Protein AF-A0A6A6NCD6-F1 (afdb_monomer_lite)

Sequence (287 aa):
MPLPMTHSANTRLVFLELVGYADPEYGNIQKVSEKSDVYSFSVVLLQLISGRKPLDDKDLDIVTWARTQIEEALDNGEYTALIDSIRQSYDEQKIKQIIVALIDFKLEKSYDEEQIKRMIFCAIACTNRHSKYRPQMRKDDAAAVAQKLQLSGWIPQLILSSDATRSRETLKIIQEQVPDLLDADVHFISSFYSIASMDGQTAEHLQQAIQQAVCRYSCDEIHTVMCVGHNRAWEEAASMFTGASVELQTCNAALLEATGKSWEQAFLLAGLGRWKLQGVVKLDNKL

Foldseek 3Di:
DDDPPLPWAKFKEKFFAADDDADPVCVVPVDDDLLGVLLRVLLVLLCQFAVDHQADPVRDGSLNVLLVLLCVLVVNDDLVVVLVCVVPDDDPSSLVSSSVSRGHVVCVPVDDSVVNSVSSNSSSLSNDPDSVRRDGDDLVLLLVLLVVCVVVVQAFQEEEEAPDPVQVVSLVSSCVNDVSNVNHHYDHDNCCAVLQPDDDVRLVVNLVVVLVVCVVPDDLVGRHYYYTYHHCSRQVNLCFLQVHRGDDDHSKIWIWIFIGSTSVRRCVVSPTNRTDGPDIDGDDDPD

Radius of gyration: 23.31 Å; chains: 1; bounding box: 57×38×83 Å

Structure (mmCIF, N/CA/C/O backbone):
data_AF-A0A6A6NCD6-F1
#
_entry.id   AF-A0A6A6NCD6-F1
#
loop_
_atom_site.group_PDB
_atom_site.id
_atom_site.type_symbol
_atom_site.label_atom_id
_atom_site.label_alt_id
_atom_site.label_comp_id
_atom_site.label_asym_id
_atom_site.label_entity_id
_atom_site.label_seq_id
_atom_site.pdbx_PDB_ins_code
_atom_site.Cartn_x
_atom_site.Cartn_y
_atom_site.Cartn_z
_atom_site.occupancy
_atom_site.B_iso_or_equiv
_atom_site.auth_seq_id
_atom_site.auth_comp_id
_atom_site.auth_asym_id
_atom_site.auth_atom_id
_atom_site.pdbx_PDB_model_num
ATOM 1 N N . MET A 1 1 ? -28.426 -6.792 49.537 1.00 39.22 1 MET A N 1
ATOM 2 C CA . MET A 1 1 ? -27.787 -5.905 48.542 1.00 39.22 1 MET A CA 1
ATOM 3 C C . MET A 1 1 ? -27.146 -6.789 47.489 1.00 39.22 1 MET A C 1
ATOM 5 O O . MET A 1 1 ? -26.281 -7.567 47.874 1.00 39.22 1 MET A O 1
ATOM 9 N N . PRO A 1 2 ? -27.564 -6.752 46.217 1.00 35.19 2 PRO A N 1
ATOM 10 C CA . PRO A 1 2 ? -26.771 -7.361 45.159 1.00 35.19 2 PRO A CA 1
ATOM 11 C C . PRO A 1 2 ? -25.515 -6.504 44.945 1.00 35.19 2 PRO A C 1
ATOM 13 O O . PRO A 1 2 ? -25.602 -5.276 44.926 1.00 35.19 2 PRO A O 1
ATOM 16 N N . LEU A 1 3 ? -24.354 -7.148 44.828 1.00 34.69 3 LEU A N 1
ATOM 17 C CA . LEU A 1 3 ? -23.105 -6.509 44.406 1.00 34.69 3 LEU A CA 1
ATOM 18 C C . LEU A 1 3 ? -23.301 -5.876 43.015 1.00 34.69 3 LEU A C 1
ATOM 20 O O . LEU A 1 3 ? -23.922 -6.515 42.161 1.00 34.69 3 LEU A O 1
ATOM 24 N N . PRO A 1 4 ? -22.771 -4.671 42.739 1.00 36.31 4 PRO A N 1
ATOM 25 C CA . PRO A 1 4 ? -22.747 -4.161 41.378 1.00 36.31 4 PRO A CA 1
ATOM 26 C C . PRO A 1 4 ? -21.804 -5.049 40.562 1.00 36.31 4 PRO A C 1
ATOM 28 O O . PRO A 1 4 ? -20.590 -5.036 40.767 1.00 36.31 4 PRO A O 1
ATOM 31 N N . MET A 1 5 ? -22.359 -5.842 39.644 1.00 36.25 5 MET A N 1
ATOM 32 C CA . MET A 1 5 ? -21.567 -6.482 38.601 1.00 36.25 5 MET A CA 1
ATOM 33 C C . MET A 1 5 ? -21.019 -5.382 37.698 1.00 36.25 5 MET A C 1
ATOM 35 O O . MET A 1 5 ? -21.688 -4.921 36.779 1.00 36.25 5 MET A O 1
ATOM 39 N N . THR A 1 6 ? -19.797 -4.936 37.968 1.00 42.47 6 THR A N 1
ATOM 40 C CA . THR A 1 6 ? -19.031 -4.154 37.007 1.00 42.47 6 THR A CA 1
ATOM 41 C C . THR A 1 6 ? -18.600 -5.106 35.901 1.00 42.47 6 THR A C 1
ATOM 43 O O . THR A 1 6 ? -17.556 -5.745 36.014 1.00 42.47 6 THR A O 1
ATOM 46 N N . HIS A 1 7 ? -19.423 -5.260 34.864 1.00 42.53 7 HIS A N 1
ATOM 47 C CA . HIS A 1 7 ? -18.948 -5.869 33.628 1.00 42.53 7 HIS A CA 1
ATOM 48 C C . HIS A 1 7 ? -17.893 -4.928 33.052 1.00 42.53 7 HIS A C 1
ATOM 50 O O . HIS A 1 7 ? -18.193 -3.806 32.656 1.00 42.53 7 HIS A O 1
ATOM 56 N N . SER A 1 8 ? -16.636 -5.355 33.113 1.00 44.44 8 SER A N 1
ATOM 57 C CA . SER A 1 8 ? -15.592 -4.743 32.310 1.00 44.44 8 SER A CA 1
ATOM 58 C C . SER A 1 8 ? -15.703 -5.331 30.913 1.00 44.44 8 SER A C 1
ATOM 60 O O . SER A 1 8 ? -15.788 -6.552 30.783 1.00 44.44 8 SER A O 1
ATOM 62 N N . ALA A 1 9 ? -15.723 -4.483 29.892 1.00 51.91 9 ALA A N 1
ATOM 63 C CA . ALA A 1 9 ? -15.813 -4.922 28.512 1.00 51.91 9 ALA A CA 1
ATOM 64 C C . ALA A 1 9 ? -14.419 -4.911 27.863 1.00 51.91 9 ALA A C 1
ATOM 66 O O . ALA A 1 9 ? -13.543 -4.135 28.258 1.00 51.91 9 ALA A O 1
ATOM 67 N N . ASN A 1 10 ? -14.198 -5.804 26.898 1.00 57.69 10 ASN A N 1
ATOM 68 C CA . ASN A 1 10 ? -12.960 -5.847 26.120 1.00 57.69 10 ASN A CA 1
ATOM 69 C C . ASN A 1 10 ? -13.136 -5.014 24.845 1.00 57.69 10 ASN A C 1
ATOM 71 O O . ASN A 1 10 ? -14.068 -5.261 24.082 1.00 57.69 10 ASN A O 1
ATOM 75 N N . THR A 1 11 ? -12.237 -4.055 24.618 1.00 54.88 11 THR A N 1
ATOM 76 C CA . THR A 1 11 ? -12.257 -3.118 23.482 1.00 54.88 11 THR A CA 1
ATOM 77 C C . THR A 1 11 ? -11.096 -3.363 22.516 1.00 54.88 11 THR A C 1
ATOM 79 O O . THR A 1 11 ? -9.994 -3.672 22.975 1.00 54.88 11 THR A O 1
ATOM 82 N N . ARG A 1 12 ? -11.316 -3.220 21.197 1.00 65.94 12 ARG A N 1
ATOM 83 C CA . ARG A 1 12 ? -10.425 -3.740 20.130 1.00 65.94 12 ARG A CA 1
ATOM 84 C C . ARG A 1 12 ? -10.020 -2.706 19.043 1.00 65.94 12 ARG A C 1
ATOM 86 O O . ARG A 1 12 ? -10.909 -1.989 18.602 1.00 65.94 12 ARG A O 1
ATOM 93 N N . LEU A 1 13 ? -8.744 -2.652 18.590 1.00 46.78 13 LEU A N 1
ATOM 94 C CA . LEU A 1 13 ? -8.153 -1.659 17.626 1.00 46.78 13 LEU A CA 1
ATOM 95 C C . LEU A 1 13 ? -7.332 -2.295 16.459 1.00 46.78 13 LEU A C 1
ATOM 97 O O . LEU A 1 13 ? -6.684 -3.314 16.697 1.00 46.78 13 LEU A O 1
ATOM 101 N N . VAL A 1 14 ? -7.308 -1.677 15.248 1.00 50.53 14 VAL A N 1
ATOM 102 C CA . VAL A 1 14 ? -6.655 -2.144 13.971 1.00 50.53 14 VAL A CA 1
ATOM 103 C C . VAL A 1 14 ? -5.982 -0.989 13.160 1.00 50.53 14 VAL A C 1
ATOM 105 O O . VAL A 1 14 ? -6.461 0.128 13.291 1.00 50.53 14 VAL A O 1
ATOM 108 N N . PHE A 1 15 ? -4.914 -1.225 12.349 1.00 38.94 15 PHE A N 1
ATOM 109 C CA . PHE A 1 15 ? -4.014 -0.217 11.691 1.00 38.94 15 PHE A CA 1
ATOM 110 C C . PHE A 1 15 ? -3.509 -0.607 10.242 1.00 38.94 15 PHE A C 1
ATOM 112 O O . PHE A 1 15 ? -3.235 -1.789 10.061 1.00 38.94 15 PHE A O 1
ATOM 119 N N . LEU A 1 16 ? -3.338 0.311 9.233 1.00 38.00 16 LEU A N 1
ATOM 120 C CA . LEU A 1 16 ? -2.922 0.034 7.795 1.00 38.00 16 LEU A CA 1
ATOM 121 C C . LEU A 1 16 ? -2.066 1.149 7.057 1.00 38.00 16 LEU A C 1
ATOM 123 O O . LEU A 1 16 ? -2.206 2.311 7.422 1.00 38.00 16 LEU A O 1
ATOM 127 N N . GLU A 1 17 ? -1.231 0.846 6.009 1.00 34.62 17 GLU A N 1
ATOM 128 C CA . GLU A 1 17 ? -0.257 1.780 5.308 1.00 34.62 17 GLU A CA 1
ATOM 129 C C . GLU A 1 17 ? -0.100 1.777 3.721 1.00 34.62 17 GLU A C 1
ATOM 131 O O . GLU A 1 17 ? -0.016 0.673 3.198 1.00 34.62 17 GLU A O 1
ATOM 136 N N . LEU A 1 18 ? 0.042 2.937 2.964 1.00 40.12 18 LEU A N 1
ATOM 137 C CA . LEU A 1 18 ? 0.188 3.206 1.475 1.00 40.12 18 LEU A CA 1
ATOM 138 C C . LEU A 1 18 ? 0.631 4.674 0.957 1.00 40.12 18 LEU A C 1
ATOM 140 O O . LEU A 1 18 ? -0.061 5.654 1.221 1.00 40.12 18 LEU A O 1
ATOM 144 N N . VAL A 1 19 ? 1.649 4.881 0.068 1.00 38.66 19 VAL A N 1
ATOM 145 C CA . VAL A 1 19 ? 2.148 6.233 -0.438 1.00 38.66 19 VAL A CA 1
ATOM 146 C C . VAL A 1 19 ? 2.386 6.385 -1.986 1.00 38.66 19 VAL A C 1
ATOM 148 O O . VAL A 1 19 ? 3.008 5.504 -2.571 1.00 38.66 19 VAL A O 1
ATOM 151 N N . GLY A 1 20 ? 2.050 7.556 -2.600 1.00 46.19 20 GLY A N 1
ATOM 152 C CA . GLY A 1 20 ? 2.823 8.303 -3.656 1.00 46.19 20 GLY A CA 1
ATOM 153 C C . GLY A 1 20 ? 2.552 8.164 -5.192 1.00 46.19 20 GLY A C 1
ATOM 154 O O . GLY A 1 20 ? 2.028 7.162 -5.645 1.00 46.19 20 GLY A O 1
ATOM 155 N N . TYR A 1 21 ? 3.036 9.147 -5.989 1.00 50.72 21 TYR A N 1
ATOM 156 C CA . TYR A 1 21 ? 3.172 9.300 -7.475 1.00 50.72 21 TYR A CA 1
ATOM 157 C C . TYR A 1 21 ? 1.900 9.462 -8.358 1.00 50.72 21 TYR A C 1
ATOM 159 O O . TYR A 1 21 ? 0.851 8.901 -8.056 1.00 50.72 21 TYR A O 1
ATOM 167 N N . ALA A 1 22 ? 1.961 10.250 -9.447 1.00 52.66 22 ALA A N 1
ATOM 168 C CA . ALA A 1 22 ? 0.790 10.647 -10.254 1.00 52.66 22 ALA A CA 1
ATOM 169 C C . ALA A 1 22 ? 0.814 10.124 -11.710 1.00 52.66 22 ALA A C 1
ATOM 171 O O . ALA A 1 22 ? 1.846 10.121 -12.375 1.00 52.66 22 ALA A O 1
ATOM 172 N N . ASP A 1 23 ? -0.363 9.721 -12.191 1.00 60.69 23 ASP A N 1
ATOM 173 C CA . ASP A 1 23 ? -0.667 9.041 -13.463 1.00 60.69 23 ASP A CA 1
ATOM 174 C C . ASP A 1 23 ? -1.092 10.018 -14.574 1.00 60.69 23 ASP A C 1
ATOM 176 O O . ASP A 1 23 ? -1.811 10.965 -14.288 1.00 60.69 23 ASP A O 1
ATOM 180 N N . PRO A 1 24 ? -0.749 9.819 -15.854 1.00 59.28 24 PRO A N 1
ATOM 181 C CA . PRO A 1 24 ? -1.232 10.651 -16.960 1.00 59.28 24 PRO A CA 1
ATOM 182 C C . PRO A 1 24 ? -2.765 10.661 -17.146 1.00 59.28 24 PRO A C 1
ATOM 184 O O . PRO A 1 24 ? -3.299 11.666 -17.614 1.00 59.28 24 PRO A O 1
ATOM 187 N N . GLU A 1 25 ? -3.511 9.620 -16.743 1.00 57.12 25 GLU A N 1
ATOM 188 C CA . GLU A 1 25 ? -4.992 9.676 -16.713 1.00 57.12 25 GLU A CA 1
ATOM 189 C C . GLU A 1 25 ? -5.538 10.576 -15.576 1.00 57.12 25 GLU A C 1
ATOM 191 O O . GLU A 1 25 ? -6.704 10.983 -15.615 1.00 57.12 25 GLU A O 1
ATOM 196 N N . TYR A 1 26 ? -4.696 10.982 -14.612 1.00 51.44 26 TYR A N 1
ATOM 197 C CA . TYR A 1 26 ? -5.035 11.944 -13.552 1.00 51.44 26 TYR A CA 1
ATOM 198 C C . TYR A 1 26 ? -5.488 13.296 -14.124 1.00 51.44 26 TYR A C 1
ATOM 200 O O . TYR A 1 26 ? -6.409 13.916 -13.588 1.00 51.44 26 TYR A O 1
ATOM 208 N N . GLY A 1 27 ? -4.896 13.726 -15.247 1.00 43.50 27 GLY A N 1
ATOM 209 C CA . GLY A 1 27 ? -5.176 15.019 -15.878 1.00 43.50 27 GLY A CA 1
ATOM 210 C C . GLY A 1 27 ? -6.581 15.155 -16.477 1.00 43.50 27 GLY A C 1
ATOM 211 O O . GLY A 1 27 ? -7.093 16.267 -16.552 1.00 43.50 27 GLY A O 1
ATOM 212 N N . ASN A 1 28 ? -7.231 14.045 -16.854 1.00 43.25 28 ASN A N 1
ATOM 213 C CA . ASN A 1 28 ? -8.535 14.078 -17.534 1.00 43.25 28 ASN A CA 1
ATOM 214 C C . ASN A 1 28 ? -9.738 13.835 -16.609 1.00 43.25 28 ASN A C 1
ATOM 216 O O . ASN A 1 28 ? -10.854 14.198 -16.970 1.00 43.25 28 ASN A O 1
ATOM 220 N N . ILE A 1 29 ? -9.542 13.207 -15.442 1.00 48.62 29 ILE A N 1
ATOM 221 C CA . ILE A 1 29 ? -10.652 12.741 -14.584 1.00 48.62 29 ILE A CA 1
ATOM 222 C C . ILE A 1 29 ? -10.553 13.305 -13.151 1.00 48.62 29 ILE A C 1
ATOM 224 O O . ILE A 1 29 ? -11.530 13.243 -12.410 1.00 48.62 29 ILE A O 1
ATOM 228 N N . GLN A 1 30 ? -9.399 13.867 -12.746 1.00 45.56 30 GLN A N 1
ATOM 229 C CA . GLN A 1 30 ? -9.121 14.319 -11.366 1.00 45.56 30 GLN A CA 1
ATOM 230 C C . GLN A 1 30 ? -9.451 13.263 -10.292 1.00 45.56 30 GLN A C 1
ATOM 232 O O . GLN A 1 30 ? -9.846 13.587 -9.172 1.00 45.56 30 GLN A O 1
ATOM 237 N N . LYS A 1 31 ? -9.309 11.974 -10.619 1.00 44.81 31 LYS A N 1
ATOM 238 C CA . LYS A 1 31 ? -9.646 10.872 -9.715 1.00 44.81 31 LYS A CA 1
ATOM 239 C C . LYS A 1 31 ? -8.435 9.960 -9.553 1.00 44.81 31 LYS A C 1
ATOM 241 O O . LYS A 1 31 ? -8.084 9.223 -10.469 1.00 44.81 31 LYS A O 1
ATOM 246 N N . VAL A 1 32 ? -7.789 10.045 -8.388 1.00 51.53 32 VAL A N 1
ATOM 247 C CA . VAL A 1 32 ? -6.786 9.066 -7.932 1.00 51.53 32 VAL A CA 1
ATOM 248 C C . VAL A 1 32 ? -7.430 7.677 -7.962 1.00 51.53 32 VAL A C 1
ATOM 250 O O . VAL A 1 32 ? -8.594 7.547 -7.587 1.00 51.53 32 VAL A O 1
ATOM 253 N N . SER A 1 33 ? -6.715 6.654 -8.422 1.00 59.59 33 SER A N 1
ATOM 254 C CA . SER A 1 33 ? -7.196 5.269 -8.435 1.00 59.59 33 SER A CA 1
ATOM 255 C C . SER A 1 33 ? -6.056 4.299 -8.143 1.00 59.59 33 SER A C 1
ATOM 257 O O . SER A 1 33 ? -4.890 4.605 -8.357 1.00 59.59 33 SER A O 1
ATOM 259 N N . GLU A 1 34 ? -6.362 3.071 -7.745 1.00 63.78 34 GLU A N 1
ATOM 260 C CA . GLU A 1 34 ? -5.350 2.008 -7.670 1.00 63.78 34 GLU A CA 1
ATOM 261 C C . GLU A 1 34 ? -4.506 1.890 -8.961 1.00 63.78 34 GLU A C 1
ATOM 263 O O . GLU A 1 34 ? -3.308 1.616 -8.921 1.00 63.78 34 GLU A O 1
ATOM 268 N N . LYS A 1 35 ? -5.102 2.156 -10.129 1.00 74.12 35 LYS A N 1
ATOM 269 C CA . LYS A 1 35 ? -4.382 2.139 -11.406 1.00 74.12 35 LYS A CA 1
ATOM 270 C C . LYS A 1 35 ? -3.416 3.306 -11.560 1.00 74.12 35 LYS A C 1
ATOM 272 O O . LYS A 1 35 ? -2.416 3.133 -12.264 1.00 74.12 35 LYS A O 1
ATOM 277 N N . SER A 1 36 ? -3.677 4.441 -10.907 1.00 67.00 36 SER A N 1
ATOM 278 C CA . SER A 1 36 ? -2.696 5.518 -10.830 1.00 67.00 36 SER A CA 1
ATOM 279 C C . SER A 1 36 ? -1.518 5.123 -9.959 1.00 67.00 36 SER A C 1
ATOM 281 O O . SER A 1 36 ? -0.390 5.288 -10.394 1.00 67.00 36 SER A O 1
ATOM 283 N N . ASP A 1 37 ? -1.752 4.479 -8.816 1.00 67.81 37 ASP A N 1
ATOM 284 C CA . ASP A 1 37 ? -0.668 3.985 -7.958 1.00 67.81 37 ASP A CA 1
ATOM 285 C C . ASP A 1 37 ? 0.189 2.909 -8.661 1.00 67.81 37 ASP A C 1
ATOM 287 O O . ASP A 1 37 ? 1.406 2.846 -8.487 1.00 67.81 37 ASP A O 1
ATOM 291 N N . VAL A 1 38 ? -0.425 2.060 -9.495 1.00 77.62 38 VAL A N 1
ATOM 292 C CA . VAL A 1 38 ? 0.301 1.071 -10.314 1.00 77.62 38 VAL A CA 1
ATOM 293 C C . VAL A 1 38 ? 1.212 1.770 -11.326 1.00 77.62 38 VAL A C 1
ATOM 295 O O . VAL A 1 38 ? 2.378 1.402 -11.469 1.00 77.62 38 VAL A O 1
ATOM 298 N N . TYR A 1 39 ? 0.715 2.813 -11.996 1.00 80.06 39 TYR A N 1
ATOM 299 C CA . TYR A 1 39 ? 1.533 3.634 -12.893 1.00 80.06 39 TYR A CA 1
ATOM 300 C C . TYR A 1 39 ? 2.701 4.273 -12.141 1.00 80.06 39 TYR A C 1
ATOM 302 O O . TYR A 1 39 ? 3.852 4.223 -12.559 1.00 80.06 39 TYR A O 1
ATOM 310 N N . SER A 1 40 ? 2.414 4.810 -10.976 1.00 72.75 40 SER A N 1
ATOM 311 C CA . SER A 1 40 ? 3.355 5.461 -10.082 1.00 72.75 40 SER A CA 1
ATOM 312 C C . SER A 1 40 ? 4.489 4.556 -9.612 1.00 72.75 40 SER A C 1
ATOM 314 O O . SER A 1 40 ? 5.659 4.939 -9.649 1.00 72.75 40 SER A O 1
ATOM 316 N N . PHE A 1 41 ? 4.170 3.307 -9.283 1.00 81.50 41 PHE A N 1
ATOM 317 C CA . PHE A 1 41 ? 5.161 2.282 -8.984 1.00 81.50 41 PHE A CA 1
ATOM 318 C C . PHE A 1 41 ? 6.102 2.012 -10.166 1.00 81.50 41 PHE A C 1
ATOM 320 O O . PHE A 1 41 ? 7.305 1.833 -9.976 1.00 81.50 41 PHE A O 1
ATOM 327 N N . SER A 1 42 ? 5.594 2.058 -11.401 1.00 86.38 42 SER A N 1
ATOM 328 C CA . SER A 1 42 ? 6.443 1.886 -12.585 1.00 86.38 42 SER A CA 1
ATOM 329 C C . SER A 1 42 ? 7.487 2.992 -12.738 1.00 86.38 42 SER A C 1
ATOM 331 O O . SER A 1 42 ? 8.623 2.712 -13.110 1.00 86.38 42 SER A O 1
ATOM 333 N N . VAL A 1 43 ? 7.137 4.232 -12.381 1.00 82.75 43 VAL A N 1
ATOM 334 C CA . VAL A 1 43 ? 8.054 5.378 -12.412 1.00 82.75 43 VAL A CA 1
ATOM 335 C C . VAL A 1 43 ? 9.203 5.157 -11.428 1.00 82.75 43 VAL A C 1
ATOM 337 O O . VAL A 1 43 ? 10.345 5.492 -11.731 1.00 82.75 43 VAL A O 1
ATOM 340 N N . VAL A 1 44 ? 8.940 4.550 -10.268 1.00 81.88 44 VAL A N 1
ATOM 341 C CA . VAL A 1 44 ? 9.984 4.168 -9.300 1.00 81.88 44 VAL A CA 1
ATOM 342 C C . VAL A 1 44 ? 10.867 3.056 -9.846 1.00 81.88 44 VAL A C 1
ATOM 344 O O . VAL A 1 44 ? 12.089 3.175 -9.797 1.00 81.88 44 VAL A O 1
ATOM 347 N N . LEU A 1 45 ? 10.272 1.995 -10.399 1.00 86.38 45 LEU A N 1
ATOM 348 C CA . LEU A 1 45 ? 11.039 0.899 -10.992 1.00 86.38 45 LEU A CA 1
ATOM 349 C C . LEU A 1 45 ? 11.973 1.403 -12.094 1.00 86.38 45 LEU A C 1
ATOM 351 O O . LEU A 1 45 ? 13.141 1.027 -12.113 1.00 86.38 45 LEU A O 1
ATOM 355 N N . LEU A 1 46 ? 11.491 2.290 -12.968 1.00 88.94 46 LEU A N 1
ATOM 356 C CA . LEU A 1 46 ? 12.309 2.876 -14.027 1.00 88.94 46 LEU A CA 1
ATOM 357 C C . LEU A 1 46 ? 13.453 3.727 -13.467 1.00 88.94 46 LEU A C 1
ATOM 359 O O . LEU A 1 46 ? 14.576 3.579 -13.935 1.00 88.94 46 LEU A O 1
ATOM 363 N N . GLN A 1 47 ? 13.216 4.541 -12.432 1.00 87.50 47 GLN A N 1
ATOM 364 C CA . GLN A 1 47 ? 14.292 5.293 -11.769 1.00 87.50 47 GLN A CA 1
ATOM 365 C C . GLN A 1 47 ? 15.370 4.367 -11.195 1.00 87.50 47 GLN A C 1
ATOM 367 O O . GLN A 1 47 ? 16.556 4.652 -11.337 1.00 87.50 47 GLN A O 1
ATOM 372 N N . LEU A 1 48 ? 14.966 3.258 -10.567 1.00 86.50 48 LEU A N 1
ATOM 373 C CA . LEU A 1 48 ? 15.891 2.279 -9.992 1.00 86.50 48 LEU A CA 1
ATOM 374 C C . LEU A 1 48 ? 16.700 1.545 -11.066 1.00 86.50 48 LEU A C 1
ATOM 376 O O . LEU A 1 48 ? 17.891 1.326 -10.878 1.00 86.50 48 LEU A O 1
ATOM 380 N N . ILE A 1 49 ? 16.065 1.175 -12.182 1.00 91.38 49 ILE A N 1
ATOM 381 C CA . ILE A 1 49 ? 16.737 0.488 -13.295 1.00 91.38 49 ILE A CA 1
ATOM 382 C C . ILE A 1 49 ? 17.739 1.426 -13.974 1.00 91.38 49 ILE A C 1
ATOM 384 O O . ILE A 1 49 ? 18.864 1.016 -14.255 1.00 91.38 49 ILE A O 1
ATOM 388 N N . SER A 1 50 ? 17.337 2.670 -14.248 1.00 91.00 50 SER A N 1
ATOM 389 C CA . SER A 1 50 ? 18.079 3.558 -15.147 1.00 91.00 50 SER A CA 1
ATOM 390 C C . SER A 1 50 ? 18.911 4.633 -14.451 1.00 91.00 50 SER A C 1
ATOM 392 O O . SER A 1 50 ? 19.608 5.385 -15.133 1.00 91.00 50 SER A O 1
ATOM 394 N N . GLY A 1 51 ? 18.780 4.802 -13.131 1.00 87.50 51 GLY A N 1
ATOM 395 C CA . GLY A 1 51 ? 19.435 5.879 -12.377 1.00 87.50 51 GLY A CA 1
ATOM 396 C C . GLY A 1 51 ? 18.992 7.291 -12.792 1.00 87.50 51 GLY A C 1
ATOM 397 O O . GLY A 1 51 ? 19.686 8.273 -12.519 1.00 87.50 51 GLY A O 1
ATOM 398 N N . ARG A 1 52 ? 17.855 7.411 -13.494 1.00 88.19 52 ARG A N 1
ATOM 399 C CA . ARG A 1 52 ? 17.325 8.686 -14.011 1.00 88.19 52 ARG A CA 1
ATOM 400 C C . ARG A 1 52 ? 16.306 9.281 -13.050 1.00 88.19 52 ARG A C 1
ATOM 402 O O . ARG A 1 52 ? 15.722 8.572 -12.243 1.00 88.19 52 ARG A O 1
ATOM 409 N N . LYS A 1 53 ? 16.064 10.587 -13.172 1.00 79.69 53 LYS A N 1
ATOM 410 C CA . LYS A 1 53 ? 14.946 11.271 -12.505 1.00 79.69 53 LYS A CA 1
ATOM 411 C C . LYS A 1 53 ? 13.623 10.988 -13.246 1.00 79.69 53 LYS A C 1
ATOM 413 O O . LYS A 1 53 ? 13.668 10.716 -14.445 1.00 79.69 53 LYS A O 1
ATOM 418 N N . PRO A 1 54 ? 12.455 11.094 -12.578 1.00 72.94 54 PRO A N 1
ATOM 419 C CA . PRO A 1 54 ? 11.138 10.920 -13.209 1.00 72.94 54 PRO A CA 1
ATOM 420 C C . PRO A 1 54 ? 10.865 11.858 -14.389 1.00 72.94 54 PRO A C 1
ATOM 422 O O . PRO A 1 54 ? 10.132 11.493 -15.302 1.00 72.94 54 PRO A O 1
ATOM 425 N N . LEU A 1 55 ? 11.432 13.061 -14.331 1.00 75.88 55 LEU A N 1
ATOM 426 C CA . LEU A 1 55 ? 11.409 14.091 -15.361 1.00 75.88 55 LEU A CA 1
ATOM 427 C C . LEU A 1 55 ? 12.851 14.554 -15.551 1.00 75.88 55 LEU A C 1
ATOM 429 O O . LEU A 1 55 ? 13.560 14.777 -14.561 1.00 75.88 55 LEU A O 1
ATOM 433 N N . ASP A 1 56 ? 13.295 14.643 -16.800 1.00 75.06 56 ASP A N 1
ATOM 434 C CA . ASP A 1 56 ? 14.598 15.216 -17.120 1.00 75.06 56 ASP A CA 1
ATOM 435 C C . ASP A 1 56 ? 14.540 16.751 -17.224 1.00 75.06 56 ASP A C 1
ATOM 437 O O . ASP A 1 56 ? 13.480 17.364 -17.111 1.00 75.06 56 ASP A O 1
ATOM 441 N N . ASP A 1 57 ? 15.694 17.388 -17.435 1.00 73.75 57 ASP A N 1
ATOM 442 C CA . ASP A 1 57 ? 15.804 18.853 -17.508 1.00 73.75 57 ASP A CA 1
ATOM 443 C C . ASP A 1 57 ? 15.092 19.461 -18.743 1.00 73.75 57 ASP A C 1
ATOM 445 O O . ASP A 1 57 ? 15.115 20.677 -18.934 1.00 73.75 57 ASP A O 1
ATOM 449 N N . LYS A 1 58 ? 14.496 18.625 -19.607 1.00 75.00 58 LYS A N 1
ATOM 450 C CA . LYS A 1 58 ? 13.708 19.006 -20.788 1.00 75.00 58 LYS A CA 1
ATOM 451 C C . LYS A 1 58 ? 12.230 18.619 -20.648 1.00 75.00 58 LYS A C 1
ATOM 453 O O . LYS A 1 58 ? 11.526 18.581 -21.656 1.00 75.00 58 LYS A O 1
ATOM 458 N N . ASP A 1 59 ? 11.783 18.316 -19.430 1.00 70.00 59 ASP A N 1
ATOM 459 C CA . ASP A 1 59 ? 10.425 17.875 -19.101 1.00 70.00 59 ASP A CA 1
ATOM 460 C C . ASP A 1 59 ? 9.993 16.573 -19.806 1.00 70.00 59 ASP A C 1
ATOM 462 O O . ASP A 1 59 ? 8.799 16.275 -19.896 1.00 70.00 59 ASP A O 1
ATOM 466 N N . LEU A 1 60 ? 10.940 15.758 -20.293 1.00 77.69 60 LEU A N 1
ATOM 467 C CA . LEU A 1 60 ? 10.622 14.431 -20.812 1.00 77.69 60 LEU A CA 1
ATOM 468 C C . LEU A 1 60 ? 10.423 13.473 -19.639 1.00 77.69 60 LEU A C 1
ATOM 470 O O . LEU A 1 60 ? 11.329 13.252 -18.828 1.00 77.69 60 LEU A O 1
ATOM 474 N N . ASP A 1 61 ? 9.235 12.879 -19.558 1.00 83.06 61 ASP A N 1
ATOM 475 C CA . ASP A 1 61 ? 8.936 11.906 -18.518 1.00 83.06 61 ASP A CA 1
ATOM 476 C C . ASP A 1 61 ? 9.662 10.572 -18.767 1.00 83.06 61 ASP A C 1
ATOM 478 O O . ASP A 1 61 ? 9.842 10.112 -19.901 1.00 83.06 61 ASP A O 1
ATOM 482 N N . ILE A 1 62 ? 10.074 9.931 -17.674 1.00 85.75 62 ILE A N 1
ATOM 483 C CA . ILE A 1 62 ? 10.865 8.697 -17.696 1.00 85.75 62 ILE A CA 1
ATOM 484 C C . ILE A 1 62 ? 10.129 7.531 -18.372 1.00 85.75 62 ILE A C 1
ATOM 486 O O . ILE A 1 62 ? 10.776 6.637 -18.915 1.00 85.75 62 ILE A O 1
ATOM 490 N N . VAL A 1 63 ? 8.791 7.531 -18.376 1.00 87.75 63 VAL A N 1
ATOM 491 C CA . VAL A 1 63 ? 7.988 6.484 -19.022 1.00 87.75 63 VAL A CA 1
ATOM 492 C C . VAL A 1 63 ? 8.034 6.645 -20.538 1.00 87.75 63 VAL A C 1
ATOM 494 O O . VAL A 1 63 ? 8.214 5.657 -21.253 1.00 87.75 63 VAL A O 1
ATOM 497 N N . THR A 1 64 ? 7.911 7.874 -21.039 1.00 86.94 64 THR A N 1
ATOM 498 C CA . THR A 1 64 ? 8.072 8.188 -22.461 1.00 86.94 64 THR A CA 1
ATOM 499 C C . THR A 1 64 ? 9.493 7.892 -22.922 1.00 86.94 64 THR A C 1
ATOM 501 O O . THR A 1 64 ? 9.655 7.206 -23.928 1.00 86.94 64 THR A O 1
ATOM 504 N N . TRP A 1 65 ? 10.511 8.295 -22.154 1.00 90.81 65 TRP A N 1
ATOM 505 C CA . TRP A 1 65 ? 11.903 7.938 -22.444 1.00 90.81 65 TRP A CA 1
ATOM 506 C C . TRP A 1 65 ? 12.109 6.416 -22.532 1.00 90.81 65 TRP A C 1
ATOM 508 O O . TRP A 1 65 ? 12.636 5.922 -23.528 1.00 90.81 65 TRP A O 1
ATOM 518 N N . ALA A 1 66 ? 11.661 5.661 -21.523 1.00 90.00 66 ALA A N 1
ATOM 519 C CA . ALA A 1 66 ? 11.837 4.210 -21.493 1.00 90.00 66 ALA A CA 1
ATOM 520 C C . ALA A 1 66 ? 11.140 3.526 -22.677 1.00 90.00 66 ALA A C 1
ATOM 522 O O . ALA A 1 66 ? 11.681 2.581 -23.248 1.00 90.00 66 ALA A O 1
ATOM 523 N N . ARG A 1 67 ? 9.960 4.019 -23.081 1.00 88.12 67 ARG A N 1
ATOM 524 C CA . ARG A 1 67 ? 9.247 3.524 -24.265 1.00 88.12 67 ARG A CA 1
ATOM 525 C C . ARG A 1 67 ? 10.074 3.713 -25.536 1.00 88.12 67 ARG A C 1
ATOM 527 O O . ARG A 1 67 ? 10.245 2.737 -26.258 1.00 88.12 67 ARG A O 1
ATOM 534 N N . THR A 1 68 ? 10.630 4.905 -25.758 1.00 88.56 68 THR A N 1
ATOM 535 C CA . THR A 1 68 ? 11.494 5.181 -26.917 1.00 88.56 68 THR A CA 1
ATOM 536 C C . THR A 1 68 ? 12.704 4.249 -26.945 1.00 88.56 68 THR A C 1
ATOM 538 O O . THR A 1 68 ? 12.977 3.638 -27.972 1.00 88.56 68 THR A O 1
ATOM 541 N N . GLN A 1 69 ? 13.385 4.058 -25.808 1.00 90.00 69 GLN A N 1
ATOM 542 C CA . GLN A 1 69 ? 14.543 3.158 -25.753 1.00 90.00 69 GLN A CA 1
ATOM 543 C C . GLN A 1 69 ? 14.184 1.700 -26.057 1.00 90.00 69 GLN A C 1
ATOM 545 O O . GLN A 1 69 ? 14.964 0.996 -26.694 1.00 90.00 69 GLN A O 1
ATOM 550 N N . ILE A 1 70 ? 13.022 1.234 -25.592 1.00 87.75 70 ILE A N 1
ATOM 551 C CA . ILE A 1 70 ? 12.541 -0.124 -25.865 1.00 87.75 70 ILE A CA 1
ATOM 552 C C . ILE A 1 70 ? 12.194 -0.283 -27.350 1.00 87.75 70 ILE A C 1
ATOM 554 O O . ILE A 1 70 ? 12.550 -1.294 -27.942 1.00 87.75 70 ILE A O 1
ATOM 558 N N . GLU A 1 71 ? 11.523 0.697 -27.957 1.00 86.00 71 GLU A N 1
ATOM 559 C CA . GLU A 1 71 ? 11.176 0.676 -29.386 1.00 86.00 71 GLU A CA 1
ATOM 560 C C . GLU A 1 71 ? 12.433 0.670 -30.273 1.00 86.00 71 GLU A C 1
ATOM 562 O O . GLU A 1 71 ? 12.518 -0.121 -31.216 1.00 86.00 71 GLU A O 1
ATOM 567 N N . GLU A 1 72 ? 13.444 1.473 -29.927 1.00 85.56 72 GLU A N 1
ATOM 568 C CA . GLU A 1 72 ? 14.753 1.479 -30.593 1.00 85.56 72 GLU A CA 1
ATOM 569 C C . GLU A 1 72 ? 15.483 0.140 -30.437 1.00 85.56 72 GLU A C 1
ATOM 571 O O . GLU A 1 72 ? 15.991 -0.406 -31.414 1.00 85.56 72 GLU A O 1
ATOM 576 N N . ALA A 1 73 ? 15.495 -0.428 -29.226 1.00 84.38 73 ALA A N 1
ATOM 577 C CA . ALA A 1 73 ? 16.110 -1.727 -28.952 1.00 84.38 73 ALA A CA 1
ATOM 578 C C . ALA A 1 73 ? 15.418 -2.892 -29.682 1.00 84.38 73 ALA A C 1
ATOM 580 O O . ALA A 1 73 ? 16.003 -3.964 -29.810 1.00 84.38 73 ALA A O 1
ATOM 581 N N . LEU A 1 74 ? 14.180 -2.696 -30.141 1.00 79.56 74 LEU A N 1
ATOM 582 C CA . LEU A 1 74 ? 13.379 -3.685 -30.857 1.00 79.56 74 LEU A CA 1
ATOM 583 C C . LEU A 1 74 ? 13.342 -3.457 -32.378 1.00 79.56 74 LEU A C 1
ATOM 585 O O . LEU A 1 74 ? 12.498 -4.062 -33.041 1.00 79.56 74 LEU A O 1
ATOM 589 N N . ASP A 1 75 ? 14.216 -2.608 -32.931 1.00 77.88 75 ASP A N 1
ATOM 590 C CA . ASP A 1 75 ? 14.256 -2.244 -34.357 1.00 77.88 75 ASP A CA 1
ATOM 591 C C . ASP A 1 75 ? 12.912 -1.678 -34.879 1.00 77.88 75 ASP A C 1
ATOM 593 O O . ASP A 1 75 ? 12.458 -2.011 -35.976 1.00 77.88 75 ASP A O 1
ATOM 597 N N . ASN A 1 76 ? 12.257 -0.810 -34.094 1.00 68.12 76 ASN A N 1
ATOM 598 C CA . ASN A 1 76 ? 10.891 -0.300 -34.327 1.00 68.12 76 ASN A CA 1
ATOM 599 C C . ASN A 1 76 ? 9.788 -1.376 -34.256 1.00 68.12 76 ASN A C 1
ATOM 601 O O . ASN A 1 76 ? 8.710 -1.215 -34.834 1.00 68.12 76 ASN A O 1
ATOM 605 N N . GLY A 1 77 ? 10.041 -2.481 -33.552 1.00 63.41 77 GLY A N 1
ATOM 606 C CA . GLY A 1 77 ? 9.012 -3.449 -33.181 1.00 63.41 77 GLY A CA 1
ATOM 607 C C . GLY A 1 77 ? 7.965 -2.864 -32.223 1.00 63.41 77 GLY A C 1
ATOM 608 O O . GLY A 1 77 ? 8.206 -1.888 -31.515 1.00 63.41 77 GLY A O 1
ATOM 609 N N . GLU A 1 78 ? 6.778 -3.471 -32.177 1.00 65.81 78 GLU A N 1
ATOM 610 C CA . GLU A 1 78 ? 5.671 -2.963 -31.362 1.00 65.81 78 GLU A CA 1
ATOM 611 C C . GLU A 1 78 ? 5.891 -3.174 -29.849 1.00 65.81 78 GLU A C 1
ATOM 613 O O . GLU A 1 78 ? 5.883 -4.301 -29.350 1.00 65.81 78 GLU A O 1
ATOM 618 N N . TYR A 1 79 ? 5.972 -2.076 -29.087 1.00 67.69 79 TYR A N 1
ATOM 619 C CA . TYR A 1 79 ? 5.935 -2.060 -27.612 1.00 67.69 79 TYR A CA 1
ATOM 620 C C . TYR A 1 79 ? 4.730 -2.833 -27.035 1.00 67.69 79 TYR A C 1
ATOM 622 O O . TYR A 1 79 ? 4.803 -3.434 -25.963 1.00 67.69 79 TYR A O 1
ATOM 630 N N . THR A 1 80 ? 3.608 -2.849 -27.757 1.00 63.31 80 THR A N 1
ATOM 631 C CA . THR A 1 80 ? 2.400 -3.624 -27.436 1.00 63.31 80 THR A CA 1
ATOM 632 C C . THR A 1 80 ? 2.613 -5.130 -27.571 1.00 63.31 80 THR A C 1
ATOM 634 O O . THR A 1 80 ? 2.191 -5.878 -26.692 1.00 63.31 80 THR A O 1
ATOM 637 N N . ALA A 1 81 ? 3.342 -5.576 -28.596 1.00 62.06 81 ALA A N 1
ATOM 638 C CA . ALA A 1 81 ? 3.685 -6.985 -28.772 1.00 62.06 81 ALA A CA 1
ATOM 639 C C . ALA A 1 81 ? 4.597 -7.494 -27.642 1.00 62.06 81 ALA A C 1
ATOM 641 O O . ALA A 1 81 ? 4.451 -8.634 -27.201 1.00 62.06 81 ALA A O 1
ATOM 642 N N . LEU A 1 82 ? 5.479 -6.635 -27.108 1.00 65.56 82 LEU A N 1
ATOM 643 C CA . LEU A 1 82 ? 6.267 -6.942 -25.911 1.00 65.56 82 LEU A CA 1
ATOM 644 C C . LEU A 1 82 ? 5.354 -7.216 -24.703 1.00 65.56 82 LEU A C 1
ATOM 646 O O . LEU A 1 82 ? 5.533 -8.233 -24.038 1.00 65.56 82 LEU A O 1
ATOM 650 N N . ILE A 1 83 ? 4.335 -6.382 -24.457 1.00 64.12 83 ILE A N 1
ATOM 651 C CA . ILE A 1 83 ? 3.363 -6.578 -23.362 1.00 64.12 83 ILE A CA 1
ATOM 652 C C . ILE A 1 83 ? 2.640 -7.925 -23.486 1.00 64.12 83 ILE A C 1
ATOM 654 O O . ILE A 1 83 ? 2.535 -8.657 -22.500 1.00 64.12 83 ILE A O 1
ATOM 658 N N . ASP A 1 84 ? 2.174 -8.271 -24.687 1.00 62.16 84 ASP A N 1
ATOM 659 C CA . ASP A 1 84 ? 1.467 -9.533 -24.932 1.00 62.16 84 ASP A CA 1
ATOM 660 C C . ASP A 1 84 ? 2.393 -10.749 -24.781 1.00 62.16 84 ASP A C 1
ATOM 662 O O . ASP A 1 84 ? 1.998 -11.795 -24.256 1.00 62.16 84 ASP A O 1
ATOM 666 N N . SER A 1 85 ? 3.660 -10.587 -25.159 1.00 59.97 85 SER A N 1
ATOM 667 C CA . SER A 1 85 ? 4.681 -11.625 -25.073 1.00 59.97 85 SER A CA 1
ATOM 668 C C . SER A 1 85 ? 5.307 -11.817 -23.690 1.00 59.97 85 SER A C 1
ATOM 670 O O . SER A 1 85 ? 5.906 -12.854 -23.459 1.00 59.97 85 SER A O 1
ATOM 672 N N . ILE A 1 86 ? 5.113 -10.923 -22.711 1.00 57.78 86 ILE A N 1
ATOM 673 C CA . ILE A 1 86 ? 5.536 -11.169 -21.310 1.00 57.78 86 ILE A CA 1
ATOM 674 C C . ILE A 1 86 ? 4.937 -12.485 -20.763 1.00 57.78 86 ILE A C 1
ATOM 676 O O . ILE A 1 86 ? 5.439 -13.070 -19.805 1.00 57.78 86 ILE A O 1
ATOM 680 N N . ARG A 1 87 ? 3.875 -12.988 -21.403 1.00 53.88 87 ARG A N 1
ATOM 681 C CA . ARG A 1 87 ? 3.183 -14.236 -21.069 1.00 53.88 87 ARG A CA 1
ATOM 682 C C . ARG A 1 87 ? 3.706 -15.478 -21.805 1.00 53.88 87 ARG A C 1
ATOM 684 O O . ARG A 1 87 ? 3.270 -16.578 -21.476 1.00 53.88 87 ARG A O 1
ATOM 691 N N . GLN A 1 88 ? 4.599 -15.338 -22.787 1.00 55.88 88 GLN A N 1
ATOM 692 C CA . GLN A 1 88 ? 5.129 -16.436 -23.606 1.00 55.88 88 GLN A CA 1
ATOM 693 C C . GLN A 1 88 ? 6.637 -16.245 -23.828 1.00 55.88 88 GLN A C 1
ATOM 695 O O . GLN A 1 88 ? 7.069 -15.148 -24.129 1.00 55.88 88 GLN A O 1
ATOM 700 N N . SER A 1 89 ? 7.442 -17.303 -23.677 1.00 59.22 89 SER A N 1
ATOM 701 C CA . SER A 1 89 ? 8.912 -17.301 -23.843 1.00 59.22 89 SER A CA 1
ATOM 702 C C . SER A 1 89 ? 9.421 -16.300 -24.901 1.00 59.22 89 SER A C 1
ATOM 704 O O . SER A 1 89 ? 9.358 -16.586 -26.097 1.00 59.22 89 SER A O 1
ATOM 706 N N . TYR A 1 90 ? 9.919 -15.139 -24.463 1.00 68.50 90 TYR A N 1
ATOM 707 C CA . TYR A 1 90 ? 10.397 -14.072 -25.347 1.00 68.50 90 TYR A CA 1
ATOM 708 C C . TYR A 1 90 ? 11.843 -14.320 -25.792 1.00 68.50 90 TYR A C 1
ATOM 710 O O . TYR A 1 90 ? 12.596 -15.025 -25.122 1.00 68.50 90 TYR A O 1
ATOM 718 N N . ASP A 1 91 ? 12.234 -13.721 -26.915 1.00 77.69 91 ASP A N 1
ATOM 719 C CA . ASP A 1 91 ? 13.584 -13.824 -27.473 1.00 77.69 91 ASP A CA 1
ATOM 720 C C . ASP A 1 91 ? 14.631 -13.237 -26.505 1.00 77.69 91 ASP A C 1
ATOM 722 O O . ASP A 1 91 ? 14.655 -12.030 -26.246 1.00 77.69 91 ASP A O 1
ATOM 726 N N . GLU A 1 92 ? 15.510 -14.093 -25.971 1.00 79.81 92 GLU A N 1
ATOM 727 C CA . GLU A 1 92 ? 16.554 -13.705 -25.014 1.00 79.81 92 GLU A CA 1
ATOM 728 C C . GLU A 1 92 ? 17.492 -12.618 -25.549 1.00 79.81 92 GLU A C 1
ATOM 730 O O . GLU A 1 92 ? 17.964 -11.776 -24.781 1.00 79.81 92 GLU A O 1
ATOM 735 N N . GLN A 1 93 ? 17.760 -12.602 -26.857 1.00 82.94 93 GLN A N 1
ATOM 736 C CA . GLN A 1 93 ? 18.654 -11.618 -27.456 1.00 82.94 93 GLN A CA 1
ATOM 737 C C . GLN A 1 93 ? 18.025 -10.221 -27.432 1.00 82.94 93 GLN A C 1
ATOM 739 O O . GLN A 1 93 ? 18.699 -9.245 -27.096 1.00 82.94 93 GLN A O 1
ATOM 744 N N . LYS A 1 94 ? 16.717 -10.135 -27.691 1.00 82.00 94 LYS A N 1
ATOM 745 C CA . LYS A 1 94 ? 15.959 -8.880 -27.601 1.00 82.00 94 LYS A CA 1
ATOM 746 C C . LYS A 1 94 ? 15.825 -8.392 -26.161 1.00 82.00 94 LYS A C 1
ATOM 748 O O . LYS A 1 94 ? 15.939 -7.196 -25.908 1.00 82.00 94 LYS A O 1
ATOM 753 N N . ILE A 1 95 ? 15.653 -9.301 -25.195 1.00 83.56 95 ILE A N 1
ATOM 754 C CA . ILE A 1 95 ? 15.648 -8.933 -23.764 1.00 83.56 95 ILE A CA 1
ATOM 755 C C . ILE A 1 95 ? 16.975 -8.284 -23.387 1.00 83.56 95 ILE A C 1
ATOM 757 O O . ILE A 1 95 ? 16.983 -7.240 -22.739 1.00 83.56 95 ILE A O 1
ATOM 761 N N . LYS A 1 96 ? 18.098 -8.866 -23.818 1.00 87.31 96 LYS A N 1
ATOM 762 C CA . LYS A 1 96 ? 19.425 -8.302 -23.546 1.00 87.31 96 LYS A CA 1
ATOM 763 C C . LYS A 1 96 ? 19.589 -6.904 -24.134 1.00 87.31 96 LYS A C 1
ATOM 765 O O . LYS A 1 96 ? 20.138 -6.039 -23.460 1.00 87.31 96 LYS A O 1
ATOM 770 N N . GLN A 1 97 ? 19.080 -6.658 -25.341 1.00 88.38 97 GLN A N 1
ATOM 771 C CA . GLN A 1 97 ? 19.088 -5.319 -25.939 1.00 88.38 97 GLN A CA 1
ATOM 772 C C . GLN A 1 97 ? 18.275 -4.321 -25.105 1.00 88.38 97 GLN A C 1
ATOM 774 O O . GLN A 1 97 ? 18.768 -3.233 -24.819 1.00 88.38 97 GLN A O 1
ATOM 779 N N . ILE A 1 98 ? 17.085 -4.712 -24.635 1.00 88.56 98 ILE A N 1
ATOM 780 C CA . ILE A 1 98 ? 16.258 -3.874 -23.753 1.00 88.56 98 ILE A CA 1
ATOM 781 C C . ILE A 1 98 ? 16.970 -3.586 -22.422 1.00 88.56 98 ILE A C 1
ATOM 783 O O . ILE A 1 98 ? 16.985 -2.440 -21.977 1.00 88.56 98 ILE A O 1
ATOM 787 N N . ILE A 1 99 ? 17.580 -4.596 -21.790 1.00 89.12 99 ILE A N 1
ATOM 788 C CA . ILE A 1 99 ? 18.338 -4.419 -20.540 1.00 89.12 99 ILE A CA 1
ATOM 789 C C . ILE A 1 99 ? 19.449 -3.390 -20.747 1.00 89.12 99 ILE A C 1
ATOM 791 O O . ILE A 1 99 ? 19.546 -2.433 -19.983 1.00 89.12 99 ILE A O 1
ATOM 795 N N . VAL A 1 100 ? 20.250 -3.554 -21.803 1.00 89.69 100 VAL A N 1
ATOM 796 C CA . VAL A 1 100 ? 21.353 -2.639 -22.129 1.00 89.69 100 VAL A CA 1
ATOM 797 C C . VAL A 1 100 ? 20.850 -1.222 -22.413 1.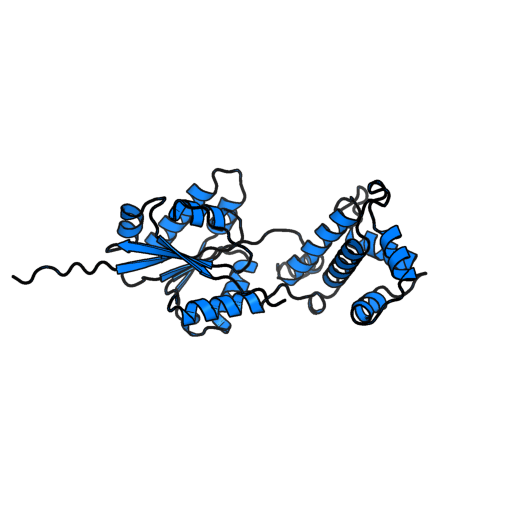00 89.69 100 VAL A C 1
ATOM 799 O O . VAL A 1 100 ? 21.520 -0.264 -22.040 1.00 89.69 100 VAL A O 1
ATOM 802 N N . ALA A 1 101 ? 19.678 -1.078 -23.033 1.00 89.94 101 ALA A N 1
ATOM 803 C CA . ALA A 1 101 ? 19.102 0.223 -23.359 1.00 89.94 101 ALA A CA 1
ATOM 804 C C . ALA A 1 101 ? 18.567 0.988 -22.134 1.00 89.94 101 ALA A C 1
ATOM 806 O O . ALA A 1 101 ? 18.521 2.218 -22.160 1.00 89.94 101 ALA A O 1
ATOM 807 N N . LEU A 1 102 ? 18.145 0.282 -21.077 1.00 92.00 102 LEU A N 1
ATOM 808 C CA . LEU A 1 102 ? 17.498 0.892 -19.910 1.00 92.00 102 LEU A CA 1
ATOM 809 C C . LEU A 1 102 ? 18.403 1.029 -18.688 1.00 92.00 102 LEU A C 1
ATOM 811 O O . LEU A 1 102 ? 18.167 1.924 -17.879 1.00 92.00 102 LEU A O 1
ATOM 815 N N . ILE A 1 103 ? 19.377 0.138 -18.511 1.00 91.75 103 ILE A N 1
ATOM 816 C CA . ILE A 1 103 ? 20.141 0.055 -17.266 1.00 91.75 103 ILE A CA 1
ATOM 817 C C . ILE A 1 103 ? 21.069 1.256 -17.060 1.00 91.75 103 ILE A C 1
ATOM 819 O O . ILE A 1 103 ? 21.657 1.775 -18.010 1.00 91.75 103 ILE A O 1
ATOM 823 N N . ASP A 1 104 ? 21.238 1.683 -15.806 1.00 90.81 104 ASP A N 1
ATOM 824 C CA . ASP A 1 104 ? 22.230 2.698 -15.455 1.00 90.81 104 ASP A CA 1
ATOM 825 C C . ASP A 1 104 ? 23.635 2.218 -15.852 1.00 90.81 104 ASP A C 1
ATOM 827 O O . ASP A 1 104 ? 24.148 1.212 -15.351 1.00 90.81 104 ASP A O 1
ATOM 831 N N . PHE A 1 105 ? 24.280 2.971 -16.744 1.00 85.81 105 PHE A N 1
ATOM 832 C CA . PHE A 1 105 ? 25.629 2.683 -17.224 1.00 85.81 105 PHE A CA 1
ATOM 833 C C . PHE A 1 105 ? 26.662 2.631 -16.087 1.00 85.81 105 PHE A C 1
ATOM 835 O O . PHE A 1 105 ? 27.674 1.944 -16.219 1.00 85.81 105 PHE A O 1
ATOM 842 N N . LYS A 1 106 ? 26.402 3.311 -14.960 1.00 86.25 106 LYS A N 1
ATOM 843 C CA . LYS A 1 106 ? 27.272 3.320 -13.773 1.00 86.25 106 LYS A CA 1
ATOM 844 C C . LYS A 1 106 ? 27.302 1.993 -13.026 1.00 86.25 106 LYS A C 1
ATOM 846 O O . LYS A 1 106 ? 28.179 1.800 -12.191 1.00 86.25 106 LYS A O 1
ATOM 851 N N . LEU A 1 107 ? 26.359 1.088 -13.291 1.00 82.50 107 LEU A N 1
ATOM 852 C CA . LEU A 1 107 ? 26.344 -0.224 -12.650 1.00 82.50 107 LEU A CA 1
ATOM 853 C C . LEU A 1 107 ? 27.417 -1.164 -13.215 1.00 82.50 107 LEU A C 1
ATOM 855 O O . LEU A 1 107 ? 27.644 -2.203 -12.613 1.00 82.50 107 LEU A O 1
ATOM 859 N N . GLU A 1 108 ? 28.071 -0.844 -14.342 1.00 80.94 108 GLU A N 1
ATOM 860 C CA . GLU A 1 108 ? 29.240 -1.573 -14.881 1.00 80.94 108 GLU A CA 1
ATOM 861 C C . GLU A 1 108 ? 29.088 -3.115 -14.929 1.00 80.94 108 GLU A C 1
ATOM 863 O O . GLU A 1 108 ? 30.046 -3.860 -14.743 1.00 80.94 108 GLU A O 1
ATOM 868 N N . LYS A 1 109 ? 27.872 -3.617 -15.204 1.00 78.31 109 LYS A N 1
ATOM 869 C CA . LYS A 1 109 ? 27.491 -5.054 -15.171 1.00 78.31 109 LYS A CA 1
ATOM 870 C C . LYS A 1 109 ? 27.462 -5.717 -13.786 1.00 78.31 109 LYS A C 1
ATOM 872 O O . LYS A 1 109 ? 27.285 -6.927 -13.691 1.00 78.31 109 LYS A O 1
ATOM 877 N N . SER A 1 110 ? 27.557 -4.945 -12.712 1.00 85.94 110 SER A N 1
ATOM 878 C CA . SER A 1 110 ? 27.311 -5.386 -11.338 1.00 85.94 110 SER A CA 1
ATOM 879 C C . SER A 1 110 ? 25.807 -5.424 -11.027 1.00 85.94 110 SER A C 1
ATOM 881 O O . SER A 1 110 ? 25.317 -4.701 -10.158 1.00 85.94 110 SER A O 1
ATOM 883 N N . TYR A 1 111 ? 25.057 -6.259 -11.745 1.00 85.38 111 TYR A N 1
ATOM 884 C CA . TYR A 1 111 ? 23.628 -6.475 -11.517 1.00 85.38 111 TYR A CA 1
ATOM 885 C C . TYR A 1 111 ? 23.214 -7.905 -11.879 1.00 85.38 111 TYR A C 1
ATOM 887 O O . TYR A 1 111 ? 23.867 -8.580 -12.671 1.00 85.38 111 TYR A O 1
ATOM 895 N N . ASP A 1 112 ? 22.104 -8.360 -11.303 1.00 86.81 112 ASP A N 1
ATOM 896 C CA . ASP A 1 112 ? 21.482 -9.637 -11.652 1.00 86.81 112 ASP A CA 1
ATOM 897 C C . ASP A 1 112 ? 20.548 -9.432 -12.858 1.00 86.81 112 ASP A C 1
ATOM 899 O O . ASP A 1 112 ? 19.531 -8.737 -12.758 1.00 86.81 112 ASP A O 1
ATOM 903 N N . GLU A 1 113 ? 20.907 -10.010 -14.010 1.00 85.31 113 GLU A N 1
ATOM 904 C CA . GLU A 1 113 ? 20.143 -9.883 -15.261 1.00 85.31 113 GLU A CA 1
ATOM 905 C C . GLU A 1 113 ? 18.689 -10.359 -15.113 1.00 85.31 113 GLU A C 1
ATOM 907 O O . GLU A 1 113 ? 17.778 -9.737 -15.662 1.00 85.31 113 GLU A O 1
ATOM 912 N N . GLU A 1 114 ? 18.440 -11.415 -14.335 1.00 80.44 114 GLU A N 1
ATOM 913 C CA . GLU A 1 114 ? 17.100 -11.967 -14.136 1.00 80.44 114 GLU A CA 1
ATOM 914 C C . GLU A 1 114 ? 16.241 -11.078 -13.226 1.00 80.44 114 GLU A C 1
ATOM 916 O O . GLU A 1 114 ? 15.035 -10.938 -13.455 1.00 80.44 114 GLU A O 1
ATOM 921 N N . GLN A 1 115 ? 16.836 -10.427 -12.223 1.00 80.62 115 GLN A N 1
ATOM 922 C CA . GLN A 1 115 ? 16.139 -9.421 -11.415 1.00 80.62 115 GLN A CA 1
ATOM 923 C C . GLN A 1 115 ? 15.800 -8.179 -12.239 1.00 80.62 115 GLN A C 1
ATOM 925 O O . GLN A 1 115 ? 14.656 -7.725 -12.212 1.00 80.62 115 GLN A O 1
ATOM 930 N N . ILE A 1 116 ? 16.751 -7.662 -13.023 1.00 86.75 116 ILE A N 1
ATOM 931 C CA . ILE A 1 116 ? 16.520 -6.495 -13.885 1.00 86.75 116 ILE A CA 1
ATOM 932 C C . ILE A 1 116 ? 15.439 -6.795 -14.924 1.00 86.75 116 ILE A C 1
ATOM 934 O O . ILE A 1 116 ? 14.512 -6.006 -15.097 1.00 86.75 116 ILE A O 1
ATOM 938 N N . LYS A 1 117 ? 15.489 -7.972 -15.550 1.00 83.50 117 LYS A N 1
ATOM 939 C CA . LYS A 1 117 ? 14.448 -8.463 -16.459 1.00 83.50 117 LYS A CA 1
ATOM 940 C C . LYS A 1 117 ? 13.066 -8.462 -15.801 1.00 83.50 117 LYS A C 1
ATOM 942 O O . LYS A 1 117 ? 12.117 -7.936 -16.382 1.00 83.50 117 LYS A O 1
ATOM 947 N N . ARG A 1 118 ? 12.940 -8.984 -14.573 1.00 80.75 118 ARG A N 1
ATOM 948 C CA . ARG A 1 118 ? 11.676 -8.944 -13.810 1.00 80.75 118 ARG A CA 1
ATOM 949 C C . ARG A 1 118 ? 11.204 -7.516 -13.545 1.00 80.75 118 ARG A C 1
ATOM 951 O O . ARG A 1 118 ? 10.022 -7.228 -13.731 1.00 80.75 118 ARG A O 1
ATOM 958 N N . MET A 1 119 ? 12.108 -6.627 -13.137 1.00 84.75 119 MET A N 1
ATOM 959 C CA . MET A 1 119 ? 11.781 -5.225 -12.867 1.00 84.75 119 MET A CA 1
ATOM 960 C C . MET A 1 119 ? 11.307 -4.498 -14.132 1.00 84.75 119 MET A C 1
ATOM 962 O O . MET A 1 119 ? 10.302 -3.794 -14.077 1.00 84.75 119 MET A O 1
ATOM 966 N N . ILE A 1 120 ? 11.968 -4.714 -15.274 1.00 86.81 120 ILE A N 1
ATOM 967 C CA . ILE A 1 120 ? 11.590 -4.138 -16.574 1.00 86.81 120 ILE A CA 1
ATOM 968 C C . ILE A 1 120 ? 10.194 -4.611 -16.985 1.00 86.81 120 ILE A C 1
ATOM 970 O O . ILE A 1 120 ? 9.337 -3.789 -17.306 1.00 86.81 120 ILE A O 1
ATOM 974 N N . PHE A 1 121 ? 9.927 -5.919 -16.926 1.00 83.94 121 PHE A N 1
ATOM 975 C CA . PHE A 1 121 ? 8.605 -6.449 -17.266 1.00 83.94 121 PHE A CA 1
ATOM 976 C C . PHE A 1 121 ? 7.508 -5.916 -16.347 1.00 83.94 121 PHE A C 1
ATOM 978 O O . PHE A 1 121 ? 6.421 -5.572 -16.815 1.00 83.94 121 PHE A O 1
ATOM 985 N N . CYS A 1 122 ? 7.799 -5.797 -15.052 1.00 80.94 122 CYS A N 1
ATOM 986 C CA . CYS A 1 122 ? 6.875 -5.214 -14.094 1.00 80.94 122 CYS A CA 1
ATOM 987 C C . CYS A 1 122 ? 6.591 -3.738 -14.413 1.00 80.94 122 CYS A C 1
ATOM 989 O O . CYS A 1 122 ? 5.429 -3.344 -14.488 1.00 80.94 122 CYS A O 1
ATOM 991 N N . ALA A 1 123 ? 7.625 -2.936 -14.687 1.00 86.56 123 ALA A N 1
ATOM 992 C CA . ALA A 1 123 ? 7.469 -1.535 -15.061 1.00 86.56 123 ALA A CA 1
ATOM 993 C C . ALA A 1 123 ? 6.621 -1.378 -16.335 1.00 86.56 123 ALA A C 1
ATOM 995 O O . ALA A 1 123 ? 5.660 -0.614 -16.336 1.00 86.56 123 ALA A O 1
ATOM 996 N N . ILE A 1 124 ? 6.909 -2.153 -17.386 1.00 84.12 124 ILE A N 1
ATOM 997 C CA . ILE A 1 124 ? 6.187 -2.111 -18.669 1.00 84.12 124 ILE A CA 1
ATOM 998 C C . ILE A 1 124 ? 4.709 -2.490 -18.513 1.00 84.12 124 ILE A C 1
ATOM 1000 O O . ILE A 1 124 ? 3.832 -1.832 -19.072 1.00 84.12 124 ILE A O 1
ATOM 1004 N N . ALA A 1 125 ? 4.404 -3.529 -17.732 1.00 81.19 125 ALA A N 1
ATOM 1005 C CA . ALA A 1 125 ? 3.017 -3.906 -17.466 1.00 81.19 125 ALA A CA 1
ATOM 1006 C C . ALA A 1 125 ? 2.249 -2.772 -16.756 1.00 81.19 125 ALA A C 1
ATOM 1008 O O . ALA A 1 125 ? 1.075 -2.520 -17.039 1.00 81.19 125 ALA A O 1
ATOM 1009 N N . CYS A 1 126 ? 2.9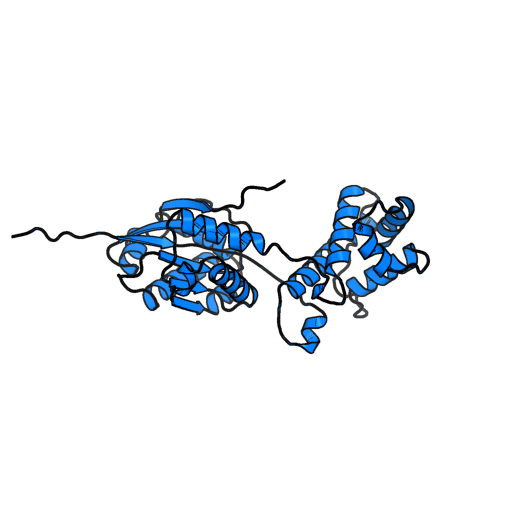25 -2.065 -15.851 1.00 82.69 126 CYS A N 1
ATOM 1010 C CA . CYS A 1 126 ? 2.370 -0.986 -15.044 1.00 82.69 126 CYS A CA 1
ATOM 1011 C C . CYS A 1 126 ? 2.205 0.353 -15.797 1.00 82.69 126 CYS A C 1
ATOM 1013 O O . CYS A 1 126 ? 1.341 1.144 -15.422 1.00 82.69 126 CYS A O 1
ATOM 1015 N N . THR A 1 127 ? 2.947 0.602 -16.884 1.00 83.00 127 THR A N 1
ATOM 1016 C CA . THR A 1 127 ? 2.878 1.845 -17.690 1.00 83.00 127 THR A CA 1
ATOM 1017 C C . THR A 1 127 ? 1.834 1.818 -18.813 1.00 83.00 127 THR A C 1
ATOM 1019 O O . THR A 1 127 ? 1.815 2.725 -19.656 1.00 83.00 127 THR A O 1
ATOM 1022 N N . ASN A 1 128 ? 0.962 0.800 -18.874 1.00 79.00 128 ASN A N 1
ATOM 1023 C CA . ASN A 1 128 ? -0.027 0.693 -19.950 1.00 79.00 128 ASN A CA 1
ATOM 1024 C C . ASN A 1 128 ? -0.866 1.981 -20.054 1.00 79.00 128 ASN A C 1
ATOM 1026 O O . ASN A 1 128 ? -1.362 2.495 -19.047 1.00 79.00 128 ASN A O 1
ATOM 1030 N N . ARG A 1 129 ? -1.022 2.503 -21.280 1.00 71.06 129 ARG A N 1
ATOM 1031 C CA . ARG A 1 129 ? -1.738 3.763 -21.533 1.00 71.06 129 ARG A CA 1
ATOM 1032 C C . ARG A 1 129 ? -3.183 3.717 -21.050 1.00 71.06 129 ARG A C 1
ATOM 1034 O O . ARG A 1 129 ? -3.666 4.731 -20.574 1.00 71.06 129 ARG A O 1
ATOM 1041 N N . HIS A 1 130 ? -3.840 2.561 -21.136 1.00 73.44 130 HIS A N 1
ATOM 1042 C CA . HIS A 1 130 ? -5.177 2.378 -20.585 1.00 73.44 130 HIS A CA 1
ATOM 1043 C C . HIS A 1 130 ? -5.089 1.722 -19.208 1.00 73.44 130 HIS A C 1
ATOM 1045 O O . HIS A 1 130 ? -4.672 0.566 -19.078 1.00 73.44 130 HIS A O 1
ATOM 1051 N N . SER A 1 131 ? -5.564 2.431 -18.185 1.00 70.56 131 SER A N 1
ATOM 1052 C CA . SER A 1 131 ? -5.551 1.983 -16.784 1.00 70.56 131 SER A CA 1
ATOM 1053 C C . SER A 1 131 ? -6.148 0.585 -16.563 1.00 70.56 131 SER A C 1
ATOM 1055 O O . SER A 1 131 ? -5.637 -0.184 -15.748 1.00 70.56 131 SER A O 1
ATOM 1057 N N . LYS A 1 132 ? -7.173 0.197 -17.336 1.00 69.19 132 LYS A N 1
ATOM 1058 C CA . LYS A 1 132 ? -7.811 -1.135 -17.267 1.00 69.19 132 LYS A CA 1
ATOM 1059 C C . LYS A 1 132 ? -6.883 -2.317 -17.587 1.00 69.19 132 LYS A C 1
ATOM 1061 O O . LYS A 1 132 ? -7.176 -3.425 -17.151 1.00 69.19 132 LYS A O 1
ATOM 1066 N N . TYR A 1 133 ? -5.799 -2.103 -18.338 1.00 73.12 133 TYR A N 1
ATOM 1067 C CA . TYR A 1 133 ? -4.844 -3.159 -18.708 1.00 73.12 133 TYR A CA 1
ATOM 1068 C C . TYR A 1 133 ? -3.603 -3.197 -17.818 1.00 73.12 133 TYR A C 1
ATOM 1070 O O . TYR A 1 133 ? -2.839 -4.158 -17.886 1.00 73.12 133 TYR A O 1
ATOM 1078 N N . ARG A 1 134 ? -3.398 -2.181 -16.972 1.00 77.19 134 ARG A N 1
ATOM 1079 C CA . ARG A 1 134 ? -2.355 -2.234 -15.945 1.00 77.19 134 ARG A CA 1
ATOM 1080 C C . ARG A 1 134 ? -2.688 -3.369 -14.966 1.00 77.19 134 ARG A C 1
ATOM 1082 O O . ARG A 1 134 ? -3.878 -3.619 -14.731 1.00 77.19 134 ARG A O 1
ATOM 1089 N N . PRO A 1 135 ? -1.697 -4.050 -14.367 1.00 66.44 135 PRO A N 1
ATOM 1090 C CA . PRO A 1 135 ? -1.952 -5.063 -13.352 1.00 66.44 135 PRO A CA 1
ATOM 1091 C C . PRO A 1 135 ? -2.741 -4.474 -12.179 1.00 66.44 135 PRO A C 1
ATOM 1093 O O . PRO A 1 135 ? -2.816 -3.260 -11.987 1.00 66.44 135 PRO A O 1
ATOM 1096 N N . GLN A 1 136 ? -3.425 -5.335 -11.440 1.00 63.84 136 GLN A N 1
ATOM 1097 C CA . GLN A 1 136 ? -4.119 -4.944 -10.222 1.00 63.84 136 GLN A CA 1
ATOM 1098 C C . GLN A 1 136 ? -3.146 -5.136 -9.058 1.00 63.84 136 GLN A C 1
ATOM 1100 O O . GLN A 1 136 ? -2.593 -6.226 -8.903 1.00 63.84 136 GLN A O 1
ATOM 1105 N N . MET A 1 137 ? -2.904 -4.095 -8.265 1.00 59.09 137 MET A N 1
ATOM 1106 C CA . MET A 1 137 ? -2.350 -4.292 -6.932 1.00 59.09 137 MET A CA 1
ATOM 1107 C C . MET A 1 137 ? -3.376 -5.086 -6.126 1.00 59.09 137 MET A C 1
ATOM 1109 O O . MET A 1 137 ? -4.579 -4.851 -6.224 1.00 59.09 137 MET A O 1
ATOM 1113 N N . ARG A 1 138 ? -2.898 -6.104 -5.410 1.00 56.66 138 ARG A N 1
ATOM 1114 C CA . ARG A 1 138 ? -3.715 -7.202 -4.880 1.00 56.66 138 ARG A CA 1
ATOM 1115 C C . ARG A 1 138 ? -4.974 -6.700 -4.144 1.00 56.66 138 ARG A C 1
ATOM 1117 O O . ARG A 1 138 ? -4.895 -6.244 -3.010 1.00 56.66 138 ARG A O 1
ATOM 1124 N N . LYS A 1 139 ? -6.146 -6.819 -4.787 1.00 54.88 139 LYS A N 1
ATOM 1125 C CA . LYS A 1 139 ? -7.468 -6.607 -4.153 1.00 54.88 139 LYS A CA 1
ATOM 1126 C C . LYS A 1 139 ? -7.916 -7.812 -3.329 1.00 54.88 139 LYS A C 1
ATOM 1128 O O . LYS A 1 139 ? -8.660 -7.648 -2.366 1.00 54.88 139 LYS A O 1
ATOM 1133 N N . ASP A 1 140 ? -7.430 -8.997 -3.685 1.00 58.81 140 ASP A N 1
ATOM 1134 C CA . ASP A 1 140 ? -7.761 -10.258 -3.011 1.00 58.81 140 ASP A CA 1
ATOM 1135 C C . ASP A 1 140 ? -7.238 -10.286 -1.563 1.00 58.81 140 ASP A C 1
ATOM 1137 O O . ASP A 1 140 ? -7.810 -10.938 -0.692 1.00 58.81 140 ASP A O 1
ATOM 1141 N N . ASP A 1 141 ? -6.192 -9.508 -1.296 1.00 66.31 141 ASP A N 1
ATOM 1142 C CA . ASP A 1 141 ? -5.506 -9.403 -0.013 1.00 66.31 141 ASP A CA 1
ATOM 1143 C C . ASP A 1 141 ? -6.379 -8.729 1.060 1.00 66.31 141 ASP A C 1
ATOM 1145 O O . ASP A 1 141 ? -6.543 -9.256 2.161 1.00 66.31 141 ASP A O 1
ATOM 1149 N N . ALA A 1 142 ? -7.023 -7.604 0.726 1.00 64.44 142 ALA A N 1
ATOM 1150 C CA . ALA A 1 142 ? -7.949 -6.922 1.634 1.00 64.44 142 ALA A CA 1
ATOM 1151 C C . ALA A 1 142 ? -9.185 -7.785 1.943 1.00 64.44 142 ALA A C 1
ATOM 1153 O O . ALA A 1 142 ? -9.631 -7.852 3.090 1.00 64.44 142 ALA A O 1
ATOM 1154 N N . ALA A 1 143 ? -9.701 -8.494 0.933 1.00 68.19 143 ALA A N 1
ATOM 1155 C CA . ALA A 1 143 ? -10.826 -9.411 1.088 1.0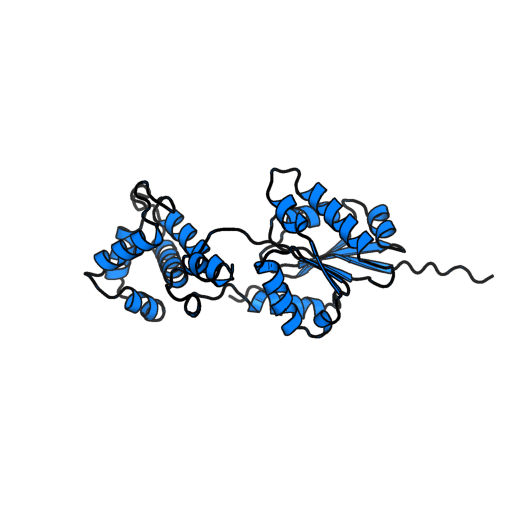0 68.19 143 ALA A CA 1
ATOM 1156 C C . ALA A 1 143 ? -10.477 -10.600 2.001 1.00 68.19 143 ALA A C 1
ATOM 1158 O O . ALA A 1 143 ? -11.243 -10.946 2.900 1.00 68.19 143 ALA A O 1
ATOM 1159 N N . ALA A 1 144 ? -9.299 -11.200 1.821 1.00 72.19 144 ALA A N 1
ATOM 1160 C CA . ALA A 1 144 ? -8.848 -12.316 2.646 1.00 72.19 144 ALA A CA 1
ATOM 1161 C C . ALA A 1 144 ? -8.606 -11.908 4.110 1.00 72.19 144 ALA A C 1
ATOM 1163 O O . ALA A 1 144 ? -8.905 -12.680 5.023 1.00 72.19 144 ALA A O 1
ATOM 1164 N N . VAL A 1 145 ? -8.126 -10.687 4.361 1.00 73.12 145 VAL A N 1
ATOM 1165 C CA . VAL A 1 145 ? -7.975 -10.152 5.726 1.00 73.12 145 VAL A CA 1
ATOM 1166 C C . VAL A 1 145 ? -9.335 -9.911 6.369 1.00 73.12 145 VAL A C 1
ATOM 1168 O O . VAL A 1 145 ? -9.540 -10.328 7.506 1.00 73.12 145 VAL A O 1
ATOM 1171 N N . ALA A 1 146 ? -10.289 -9.335 5.634 1.00 74.88 146 ALA A N 1
ATOM 1172 C CA . ALA A 1 146 ? -11.654 -9.145 6.118 1.00 74.88 146 ALA A CA 1
ATOM 1173 C C . ALA A 1 146 ? -12.325 -10.475 6.504 1.00 74.88 146 ALA A C 1
ATOM 1175 O O . ALA A 1 146 ? -12.903 -10.587 7.585 1.00 74.88 146 ALA A O 1
ATOM 1176 N N . GLN A 1 147 ? -12.174 -11.514 5.677 1.00 77.69 147 GLN A N 1
ATOM 1177 C CA . GLN A 1 147 ? -12.673 -12.856 5.995 1.00 77.69 147 GLN A CA 1
ATOM 1178 C C . GLN A 1 147 ? -11.999 -13.437 7.245 1.00 77.69 147 GLN A C 1
ATOM 1180 O O . GLN A 1 147 ? -12.673 -14.002 8.104 1.00 77.69 147 GLN A O 1
ATOM 1185 N N . LYS A 1 148 ? -10.678 -13.267 7.405 1.00 81.75 148 LYS A N 1
ATOM 1186 C CA . LYS A 1 148 ? -9.968 -13.699 8.622 1.00 81.75 148 LYS A CA 1
ATOM 1187 C C . LYS A 1 148 ? -10.451 -12.953 9.870 1.00 81.75 148 LYS A C 1
ATOM 1189 O O . LYS A 1 148 ? -10.583 -13.582 10.920 1.00 81.75 148 LYS A O 1
ATOM 1194 N N . LEU A 1 149 ? -10.743 -11.653 9.772 1.00 79.62 149 LEU A N 1
ATOM 1195 C CA . LEU A 1 149 ? -11.319 -10.869 10.873 1.00 79.62 149 LEU A CA 1
ATOM 1196 C C . LEU A 1 149 ? -12.703 -11.397 11.264 1.00 79.62 149 LEU A C 1
ATOM 1198 O O . LEU A 1 149 ? -12.947 -11.623 12.450 1.00 79.62 149 LEU A O 1
ATOM 1202 N N . GLN A 1 150 ? -13.564 -11.674 10.279 1.00 80.31 150 GLN A N 1
ATOM 1203 C CA . GLN A 1 150 ? -14.889 -12.257 10.504 1.00 80.31 150 GLN A CA 1
ATOM 1204 C C . GLN A 1 150 ? -14.789 -13.626 11.192 1.00 80.31 150 GLN A C 1
ATOM 1206 O O . GLN A 1 150 ? -15.390 -13.833 12.245 1.00 80.31 150 GLN A O 1
ATOM 1211 N N . LEU A 1 151 ? -13.961 -14.533 10.660 1.00 79.88 151 LEU A N 1
ATOM 1212 C CA . LEU A 1 151 ? -13.739 -15.871 11.225 1.00 79.88 151 LEU A CA 1
ATOM 1213 C C . LEU A 1 151 ? -13.149 -15.834 12.641 1.00 79.88 151 LEU A C 1
ATOM 1215 O O . LEU A 1 151 ? -13.388 -16.741 13.435 1.00 79.88 151 LEU A O 1
ATOM 1219 N N . SER A 1 152 ? -12.393 -14.785 12.966 1.00 78.50 152 SER A N 1
ATOM 1220 C CA . SER A 1 152 ? -11.809 -14.586 14.295 1.00 78.50 152 SER A CA 1
ATOM 1221 C C . SER A 1 152 ? -12.762 -13.871 15.267 1.00 78.50 152 SER A C 1
ATOM 1223 O O . SER A 1 152 ? -12.412 -13.676 16.431 1.00 78.50 152 SER A O 1
ATOM 1225 N N . GLY A 1 153 ? -13.947 -13.446 14.811 1.00 81.44 153 GLY A N 1
ATOM 1226 C CA . GLY A 1 153 ? -14.914 -12.688 15.606 1.00 81.44 153 GLY A CA 1
ATOM 1227 C C . GLY A 1 153 ? -14.489 -11.243 15.900 1.00 81.44 153 GLY A C 1
ATOM 1228 O O . GLY A 1 153 ? -14.882 -10.693 16.927 1.00 81.44 153 GLY A O 1
ATOM 1229 N N . TRP A 1 154 ? -13.658 -10.635 15.047 1.00 85.94 154 TRP A N 1
ATOM 1230 C CA . TRP A 1 154 ? -13.191 -9.241 15.138 1.00 85.94 154 TRP A CA 1
ATOM 1231 C C . TRP A 1 154 ? -13.937 -8.342 14.145 1.00 85.94 154 TRP A C 1
ATOM 1233 O O . TRP A 1 154 ? -13.324 -7.628 13.356 1.00 85.94 154 TRP A O 1
ATOM 1243 N N . ILE A 1 155 ? -15.269 -8.402 14.164 1.00 87.06 155 ILE A N 1
ATOM 1244 C CA . ILE A 1 155 ? -16.117 -7.581 13.292 1.00 87.06 155 ILE A CA 1
ATOM 1245 C C . ILE A 1 155 ? -16.229 -6.176 13.908 1.00 87.06 155 ILE A C 1
ATOM 1247 O O . ILE A 1 155 ? -16.712 -6.056 15.039 1.00 87.06 155 ILE A O 1
ATOM 1251 N N . PRO A 1 156 ? -15.751 -5.117 13.230 1.00 88.19 156 PRO A N 1
ATOM 1252 C CA . PRO A 1 156 ? -15.849 -3.761 13.747 1.00 88.19 156 PRO A CA 1
ATOM 1253 C C . PRO A 1 156 ? -17.290 -3.259 13.728 1.00 88.19 156 PRO A C 1
ATOM 1255 O O . PRO A 1 156 ? -18.027 -3.499 12.780 1.00 88.19 156 PRO A O 1
ATOM 1258 N N . GLN A 1 157 ? -17.655 -2.513 14.766 1.00 89.69 157 GLN A N 1
ATOM 1259 C CA . GLN A 1 157 ? -18.925 -1.781 14.853 1.00 89.69 157 GLN A CA 1
ATOM 1260 C C . GLN A 1 157 ? -18.740 -0.302 14.483 1.00 89.69 157 GLN A C 1
ATOM 1262 O O . GLN A 1 157 ? -19.692 0.363 14.090 1.00 89.69 157 GLN A O 1
ATOM 1267 N N . LEU A 1 158 ? -17.506 0.200 14.588 1.00 90.25 158 LEU A N 1
ATOM 1268 C CA . LEU A 1 158 ? -17.096 1.539 14.178 1.00 90.25 158 LEU A CA 1
ATOM 1269 C C . LEU A 1 158 ? -15.818 1.441 13.343 1.00 90.25 158 LEU A C 1
ATOM 1271 O O . LEU A 1 158 ? -14.871 0.739 13.709 1.00 90.25 158 LEU A O 1
ATOM 1275 N N . ILE A 1 159 ? -15.777 2.166 12.232 1.00 91.69 159 ILE A N 1
ATOM 1276 C CA . ILE A 1 159 ? -14.643 2.243 11.321 1.00 91.69 159 ILE A CA 1
ATOM 1277 C C . ILE A 1 159 ? -14.212 3.702 11.203 1.00 91.69 159 ILE A C 1
ATOM 1279 O O . ILE A 1 159 ? -14.959 4.559 10.735 1.00 91.69 159 ILE A O 1
ATOM 1283 N N . LEU A 1 160 ? -12.976 3.979 11.602 1.00 91.62 160 LEU A N 1
ATOM 1284 C CA . LEU A 1 160 ? -12.360 5.298 11.503 1.00 91.62 160 LEU A CA 1
ATOM 1285 C C . LEU A 1 160 ? -11.302 5.254 10.403 1.00 91.62 160 LEU A C 1
ATOM 1287 O O . LEU A 1 160 ? -10.244 4.653 10.575 1.00 91.62 160 LEU A O 1
ATOM 1291 N N . SER A 1 161 ? -11.583 5.859 9.255 1.00 89.00 161 SER A N 1
ATOM 1292 C CA . SER A 1 161 ? -10.712 5.781 8.082 1.00 89.00 161 SER A CA 1
ATOM 1293 C C . SER A 1 161 ? -10.135 7.145 7.722 1.00 89.00 161 SER A C 1
ATOM 1295 O O . SER A 1 161 ? -10.812 8.160 7.847 1.00 89.00 161 SER A O 1
ATOM 1297 N N . SER A 1 162 ? -8.901 7.209 7.223 1.00 84.50 162 SER A N 1
ATOM 1298 C CA . SER A 1 162 ? -8.450 8.412 6.503 1.00 84.50 162 SER A CA 1
ATOM 1299 C C . SER A 1 162 ? -9.333 8.663 5.271 1.00 84.50 162 SER A C 1
ATOM 1301 O O . SER A 1 162 ? -9.812 7.713 4.651 1.00 84.50 162 SER A O 1
ATOM 1303 N N . ASP A 1 163 ? -9.484 9.912 4.840 1.00 80.19 163 ASP A N 1
ATOM 1304 C CA . ASP A 1 163 ? -10.251 10.262 3.638 1.00 80.19 163 ASP A CA 1
ATOM 1305 C C . ASP A 1 163 ? -9.514 10.023 2.307 1.00 80.19 163 ASP A C 1
ATOM 1307 O O . ASP A 1 163 ? -10.101 10.279 1.249 1.00 80.19 163 ASP A O 1
ATOM 1311 N N . ALA A 1 164 ? -8.293 9.471 2.344 1.00 73.75 164 ALA A N 1
ATOM 1312 C CA . ALA A 1 164 ? -7.547 9.045 1.164 1.00 73.75 164 ALA A CA 1
ATOM 1313 C C . ALA A 1 164 ? -8.374 8.132 0.261 1.00 73.75 164 ALA A C 1
ATOM 1315 O O . ALA A 1 164 ? -9.014 7.183 0.724 1.00 73.75 164 ALA A O 1
ATOM 1316 N N . THR A 1 165 ? -8.269 8.348 -1.051 1.00 67.88 165 THR A N 1
ATOM 1317 C CA . THR A 1 165 ? -8.966 7.531 -2.051 1.00 67.88 165 THR A CA 1
ATOM 1318 C C . THR A 1 165 ? -8.689 6.043 -1.868 1.00 67.88 165 THR A C 1
ATOM 1320 O O . THR A 1 165 ? -9.620 5.243 -1.869 1.00 67.88 165 THR A O 1
ATOM 1323 N N . ARG A 1 166 ? -7.434 5.670 -1.601 1.00 65.94 166 ARG A N 1
ATOM 1324 C CA . ARG A 1 166 ? -7.054 4.269 -1.411 1.00 65.94 166 ARG A CA 1
ATOM 1325 C C . ARG A 1 166 ? -7.668 3.638 -0.156 1.00 65.94 166 ARG A C 1
ATOM 1327 O O . ARG A 1 166 ? -8.096 2.486 -0.205 1.00 65.94 166 ARG A O 1
ATOM 1334 N N . SER A 1 167 ? -7.777 4.389 0.941 1.00 73.56 167 SER A N 1
ATOM 1335 C CA . SER A 1 167 ? -8.439 3.934 2.173 1.00 73.56 167 SER A CA 1
ATOM 1336 C C . SER A 1 167 ? -9.943 3.743 1.959 1.00 73.56 167 SER A C 1
ATOM 1338 O O . SER A 1 167 ? -10.498 2.728 2.377 1.00 73.56 167 SER A O 1
ATOM 1340 N N . ARG A 1 168 ? -10.588 4.662 1.222 1.00 80.50 168 ARG A N 1
ATOM 1341 C CA . ARG A 1 168 ? -12.006 4.558 0.831 1.00 80.50 168 ARG A CA 1
ATOM 1342 C C . ARG A 1 168 ? -12.278 3.340 -0.048 1.00 80.50 168 ARG A C 1
ATOM 1344 O O . ARG A 1 168 ? -13.239 2.616 0.191 1.00 80.50 168 ARG A O 1
ATOM 1351 N N . GLU A 1 169 ? -11.446 3.111 -1.059 1.00 74.06 169 GLU A N 1
ATOM 1352 C CA . GLU A 1 169 ? -11.585 1.966 -1.966 1.00 74.06 169 GLU A CA 1
ATOM 1353 C C . GLU A 1 169 ? -11.349 0.637 -1.243 1.00 74.06 169 GLU A C 1
ATOM 1355 O O . GLU A 1 169 ? -12.135 -0.292 -1.410 1.00 74.06 169 GLU A O 1
ATOM 1360 N N . THR A 1 170 ? -10.323 0.564 -0.388 1.00 74.88 170 THR A N 1
ATOM 1361 C CA . THR A 1 170 ? -10.040 -0.629 0.429 1.00 74.88 170 THR A CA 1
ATOM 1362 C C . THR A 1 170 ? -11.213 -0.949 1.347 1.00 74.88 170 THR A C 1
ATOM 1364 O O . THR A 1 170 ? -11.668 -2.089 1.386 1.00 74.88 170 THR A O 1
ATOM 1367 N N . LEU A 1 171 ? -11.752 0.061 2.038 1.00 81.75 171 LEU A N 1
ATOM 1368 C CA . LEU A 1 171 ? -12.916 -0.115 2.899 1.00 81.75 171 LEU A CA 1
ATOM 1369 C C . LEU A 1 171 ? -14.136 -0.601 2.109 1.00 81.75 171 LEU A C 1
ATOM 1371 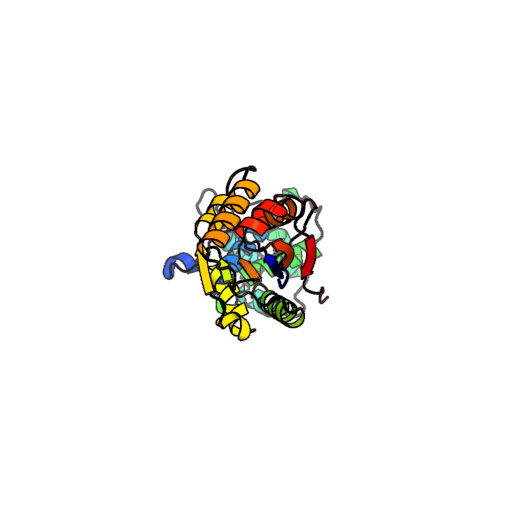O O . LEU A 1 171 ? -14.802 -1.541 2.533 1.00 81.75 171 LEU A O 1
ATOM 1375 N N . LYS A 1 172 ? -14.384 -0.022 0.931 1.00 82.50 172 LYS A N 1
ATOM 1376 C CA . LYS A 1 172 ? -15.477 -0.451 0.058 1.00 82.50 172 LYS A CA 1
ATOM 1377 C C . LYS A 1 172 ? -15.343 -1.923 -0.346 1.00 82.50 172 LYS A C 1
ATOM 1379 O O . LYS A 1 172 ? -16.318 -2.657 -0.258 1.00 82.50 172 LYS A O 1
ATOM 1384 N N . ILE A 1 173 ? -14.144 -2.367 -0.730 1.00 77.12 173 ILE A N 1
ATOM 1385 C CA . ILE A 1 173 ? -13.879 -3.776 -1.074 1.00 77.12 173 ILE A CA 1
ATOM 1386 C C . ILE A 1 173 ? -14.146 -4.688 0.127 1.00 77.12 173 ILE A C 1
ATOM 1388 O O . ILE A 1 173 ? -14.782 -5.728 -0.014 1.00 77.12 173 ILE A O 1
ATOM 1392 N N . ILE A 1 174 ? -13.676 -4.295 1.312 1.00 76.56 174 ILE A N 1
ATOM 1393 C CA . ILE A 1 174 ? -13.889 -5.044 2.554 1.00 76.56 174 ILE A CA 1
ATOM 1394 C C . ILE A 1 174 ? -15.392 -5.195 2.846 1.00 76.56 174 ILE A C 1
ATOM 1396 O O . ILE A 1 174 ? -15.849 -6.306 3.109 1.00 76.56 174 ILE A O 1
ATOM 1400 N N . GLN A 1 175 ? -16.161 -4.109 2.741 1.00 81.62 175 GLN A N 1
ATOM 1401 C CA . GLN A 1 175 ? -17.608 -4.104 2.980 1.00 81.62 175 GLN A CA 1
ATOM 1402 C C . GLN A 1 175 ? -18.402 -4.882 1.917 1.00 81.62 175 GLN A C 1
ATOM 1404 O O . GLN A 1 175 ? -19.398 -5.521 2.242 1.00 81.62 175 GLN A O 1
ATOM 1409 N N . GLU A 1 176 ? -17.965 -4.875 0.654 1.00 81.12 176 GLU A N 1
ATOM 1410 C CA . GLU A 1 176 ? -18.582 -5.676 -0.416 1.00 81.12 176 GLU A CA 1
ATOM 1411 C C . GLU A 1 176 ? -18.396 -7.188 -0.203 1.00 81.12 176 GLU A C 1
ATOM 1413 O O . GLU A 1 176 ? -19.242 -7.977 -0.620 1.00 81.12 176 GLU A O 1
ATOM 1418 N N . GLN A 1 177 ? -17.292 -7.599 0.428 1.00 76.25 177 GLN A N 1
ATOM 1419 C CA . GLN A 1 177 ? -16.931 -9.010 0.612 1.00 76.25 177 GLN A CA 1
ATOM 1420 C C . GLN A 1 177 ? -17.386 -9.584 1.954 1.00 76.25 177 GLN A C 1
ATOM 1422 O O . GLN A 1 177 ? -17.627 -10.787 2.052 1.00 76.25 177 GLN A O 1
ATOM 1427 N N . VAL A 1 178 ? -17.501 -8.743 2.983 1.00 79.31 178 VAL A N 1
ATOM 1428 C CA . VAL A 1 178 ? -17.998 -9.133 4.303 1.00 79.31 178 VAL A CA 1
ATOM 1429 C C . VAL A 1 178 ? -19.210 -8.265 4.638 1.00 79.31 178 VAL A C 1
ATOM 1431 O O . VAL A 1 178 ? -19.043 -7.177 5.190 1.00 79.31 178 VAL A O 1
ATOM 1434 N N . PRO A 1 179 ? -20.432 -8.732 4.316 1.00 77.19 179 PRO A N 1
ATOM 1435 C CA . PRO A 1 179 ? -21.658 -7.967 4.524 1.00 77.19 179 PRO A CA 1
ATOM 1436 C C . PRO A 1 179 ? -21.859 -7.499 5.969 1.00 77.19 179 PRO A C 1
ATOM 1438 O O . PRO A 1 179 ? -22.383 -6.413 6.172 1.00 77.19 179 PRO A O 1
ATOM 1441 N N . ASP A 1 180 ? -21.369 -8.253 6.960 1.00 78.56 180 ASP A N 1
ATOM 1442 C CA . ASP A 1 180 ? -21.431 -7.877 8.382 1.00 78.56 180 ASP A CA 1
ATOM 1443 C C . ASP A 1 180 ? -20.693 -6.556 8.692 1.00 78.56 180 ASP A C 1
ATOM 1445 O O . ASP A 1 180 ? -20.937 -5.937 9.723 1.00 78.56 180 ASP A O 1
ATOM 1449 N N . LEU A 1 181 ? -19.786 -6.104 7.813 1.00 78.38 181 LEU A N 1
ATOM 1450 C CA . LEU A 1 181 ? -19.094 -4.814 7.936 1.00 78.38 181 LEU A CA 1
ATOM 1451 C C . LEU A 1 181 ? -19.866 -3.648 7.293 1.00 78.38 181 LEU A C 1
ATOM 1453 O O . LEU A 1 181 ? -19.444 -2.497 7.434 1.00 78.38 181 LEU A O 1
ATOM 1457 N N . LEU A 1 182 ? -20.973 -3.904 6.587 1.00 79.75 182 LEU A N 1
ATOM 1458 C CA . LEU A 1 182 ? -21.855 -2.845 6.076 1.00 79.75 182 LEU A CA 1
ATOM 1459 C C . LEU A 1 182 ? -22.607 -2.134 7.204 1.00 79.75 182 LEU A C 1
ATOM 1461 O O . LEU A 1 182 ? -22.915 -0.954 7.062 1.00 79.75 182 LEU A O 1
ATOM 1465 N N . ASP A 1 183 ? -22.855 -2.832 8.313 1.00 83.69 183 ASP A N 1
ATOM 1466 C CA . ASP A 1 183 ? -23.563 -2.296 9.481 1.00 83.69 183 ASP A CA 1
ATOM 1467 C C . ASP A 1 183 ? -22.660 -1.447 10.392 1.00 83.69 183 ASP A C 1
ATOM 1469 O O . ASP A 1 183 ? -23.140 -0.814 11.333 1.00 83.69 183 ASP A O 1
ATOM 1473 N N . ALA A 1 184 ? -21.349 -1.426 10.132 1.00 86.94 184 ALA A N 1
ATOM 1474 C CA . ALA A 1 184 ? -20.412 -0.624 10.901 1.00 86.94 184 ALA A CA 1
ATOM 1475 C C . ALA A 1 184 ? -20.581 0.872 10.589 1.00 86.94 184 ALA A C 1
ATOM 1477 O O . ALA A 1 184 ? -20.640 1.269 9.424 1.00 86.94 184 ALA A O 1
ATOM 1478 N N . ASP A 1 185 ? -20.585 1.715 11.623 1.00 89.38 185 ASP A N 1
ATOM 1479 C CA . ASP A 1 185 ? -20.582 3.168 11.443 1.00 89.38 185 ASP A CA 1
ATOM 1480 C C . ASP A 1 185 ? -19.220 3.619 10.890 1.00 89.38 185 ASP A C 1
ATOM 1482 O O . ASP A 1 185 ? -18.177 3.203 11.393 1.00 89.38 185 ASP A O 1
ATOM 1486 N N . VAL A 1 186 ? -19.199 4.448 9.844 1.00 91.44 186 VAL A N 1
ATOM 1487 C CA . VAL A 1 186 ? -17.967 4.822 9.130 1.00 91.44 186 VAL A CA 1
ATOM 1488 C C . VAL A 1 186 ? -17.744 6.326 9.189 1.00 91.44 186 VAL A C 1
ATOM 1490 O O . VAL A 1 186 ? -18.507 7.103 8.616 1.00 91.44 186 VAL A O 1
ATOM 1493 N N . HIS A 1 187 ? -16.612 6.737 9.766 1.00 92.06 187 HIS A N 1
ATOM 1494 C CA . HIS A 1 187 ? -16.182 8.137 9.798 1.00 92.06 187 HIS A CA 1
ATOM 1495 C C . HIS A 1 187 ? -14.857 8.329 9.072 1.00 92.06 187 HIS A C 1
ATOM 1497 O O . HIS A 1 187 ? -13.899 7.581 9.273 1.00 92.06 187 HIS A O 1
ATOM 1503 N N . PHE A 1 188 ? -14.794 9.376 8.247 1.00 88.31 188 PHE A N 1
ATOM 1504 C CA . PHE A 1 188 ? -13.580 9.766 7.539 1.00 88.31 188 PHE A CA 1
ATOM 1505 C C . PHE A 1 188 ? -12.881 10.927 8.247 1.00 88.31 188 PHE A C 1
ATOM 1507 O O . PHE A 1 188 ? -13.494 11.963 8.499 1.00 88.31 188 PHE A O 1
ATOM 1514 N N . ILE A 1 189 ? -11.595 10.761 8.547 1.00 85.38 189 ILE A N 1
ATOM 1515 C CA . ILE A 1 189 ? -10.805 11.695 9.350 1.00 85.38 189 ILE A CA 1
ATOM 1516 C C . ILE A 1 189 ? -9.600 12.148 8.530 1.00 85.38 189 ILE A C 1
ATOM 1518 O O . ILE A 1 189 ? -8.650 11.398 8.335 1.00 85.38 189 ILE A O 1
ATOM 1522 N N . SER A 1 190 ? -9.622 13.390 8.054 1.00 79.88 190 SER A N 1
ATOM 1523 C CA . SER A 1 190 ? -8.556 13.942 7.204 1.00 79.88 190 SER A CA 1
ATOM 1524 C C . SER A 1 190 ? -7.190 13.970 7.897 1.00 79.88 190 SER A C 1
ATOM 1526 O O . SER A 1 190 ? -6.157 13.709 7.279 1.00 79.88 190 SER A O 1
ATOM 1528 N N . SER A 1 191 ? -7.166 14.202 9.211 1.00 78.50 191 SER A N 1
ATOM 1529 C CA . SER A 1 191 ? -5.924 14.255 9.984 1.00 78.50 191 SER A CA 1
ATOM 1530 C C . SER A 1 191 ? -5.184 12.914 10.059 1.00 78.50 191 SER A C 1
ATOM 1532 O O . SER A 1 191 ? -3.967 12.907 10.221 1.00 78.50 191 SER A O 1
ATOM 1534 N N . PHE A 1 192 ? -5.874 11.785 9.858 1.00 79.50 192 PHE A N 1
ATOM 1535 C CA . PHE A 1 192 ? -5.251 10.457 9.784 1.00 79.50 192 PHE A CA 1
ATOM 1536 C C . PHE A 1 192 ? -4.292 10.318 8.589 1.00 79.50 192 PHE A C 1
ATOM 1538 O O . PHE A 1 192 ? -3.357 9.516 8.636 1.00 79.50 192 PHE A O 1
ATOM 1545 N N . TYR A 1 193 ? -4.509 11.109 7.531 1.00 68.44 193 TYR A N 1
ATOM 1546 C CA . TYR A 1 193 ? -3.599 11.226 6.391 1.00 68.44 193 TYR A CA 1
ATOM 1547 C C . TYR A 1 193 ? -2.438 12.176 6.701 1.00 68.44 193 TYR A C 1
ATOM 1549 O O . TYR A 1 193 ? -1.264 11.834 6.556 1.00 68.44 193 TYR A O 1
ATOM 1557 N N . SER A 1 194 ? -2.774 13.403 7.112 1.00 61.09 194 SER A N 1
ATOM 1558 C CA . SER A 1 194 ? -1.822 14.515 7.145 1.00 61.09 194 SER A CA 1
ATOM 1559 C C . SER A 1 194 ? -0.838 14.432 8.303 1.00 61.09 194 SER A C 1
ATOM 1561 O O . SER A 1 194 ? 0.323 14.790 8.123 1.00 61.09 194 SER A O 1
ATOM 1563 N N . ILE A 1 195 ? -1.282 13.956 9.474 1.00 60.06 195 ILE A N 1
ATOM 1564 C CA . ILE A 1 195 ? -0.433 13.877 10.668 1.00 60.06 195 ILE A CA 1
ATOM 1565 C C . ILE A 1 195 ? 0.756 12.970 10.389 1.00 60.06 195 ILE A C 1
ATOM 1567 O O . ILE A 1 195 ? 1.867 13.353 10.699 1.00 60.06 195 ILE A O 1
ATOM 1571 N N . ALA A 1 196 ? 0.542 11.847 9.710 1.00 50.91 196 ALA A N 1
ATOM 1572 C CA . ALA A 1 196 ? 1.541 10.825 9.425 1.00 50.91 196 ALA A CA 1
ATOM 1573 C C . ALA A 1 196 ? 2.623 11.173 8.386 1.00 50.91 196 ALA A C 1
ATOM 1575 O O . ALA A 1 196 ? 3.516 10.365 8.136 1.00 50.91 196 ALA A O 1
ATOM 1576 N N . SER A 1 197 ? 2.518 12.334 7.740 1.00 49.94 197 SER A N 1
ATOM 1577 C CA . SER A 1 197 ? 3.362 12.695 6.597 1.00 49.94 197 SER A CA 1
ATOM 1578 C C . SER A 1 197 ? 4.551 13.597 6.968 1.00 49.94 197 SER A C 1
ATOM 1580 O O . SER A 1 197 ? 5.275 14.013 6.067 1.00 49.94 197 SER A O 1
ATOM 1582 N N . MET A 1 198 ? 4.759 13.929 8.253 1.00 41.28 198 MET A N 1
ATOM 1583 C CA . MET A 1 198 ? 5.820 14.853 8.691 1.00 41.28 198 MET A CA 1
ATOM 1584 C C . MET A 1 198 ? 6.587 14.353 9.936 1.00 41.28 198 MET A C 1
ATOM 1586 O O . MET A 1 198 ? 6.006 14.061 10.979 1.00 41.28 198 MET A O 1
ATOM 1590 N N . ASP A 1 199 ? 7.908 14.242 9.778 1.00 49.03 199 ASP A N 1
ATOM 1591 C CA . ASP A 1 199 ? 8.996 14.294 10.766 1.00 49.03 199 ASP A CA 1
ATOM 1592 C C . ASP A 1 199 ? 8.763 13.705 12.173 1.00 49.03 199 ASP A C 1
ATOM 1594 O O . ASP A 1 199 ? 8.516 14.455 13.111 1.00 49.03 199 ASP A O 1
ATOM 1598 N N . GLY A 1 200 ? 8.943 12.385 12.348 1.00 50.66 200 GLY A N 1
ATOM 1599 C CA . GLY A 1 200 ? 9.411 11.687 13.574 1.00 50.66 200 GLY A CA 1
ATOM 1600 C C . GLY A 1 200 ? 8.677 11.863 14.923 1.00 50.66 200 GLY A C 1
ATOM 1601 O O . GLY A 1 200 ? 8.936 11.102 15.849 1.00 50.66 200 GLY A O 1
ATOM 1602 N N . GLN A 1 201 ? 7.763 12.824 15.058 1.00 54.28 201 GLN A N 1
ATOM 1603 C CA . GLN A 1 201 ? 6.867 13.091 16.196 1.00 54.28 201 GLN A CA 1
ATOM 1604 C C . GLN A 1 201 ? 5.441 12.601 15.890 1.00 54.28 201 GLN A C 1
ATOM 1606 O O . GLN A 1 201 ? 4.439 13.088 16.411 1.00 54.28 201 GLN A O 1
ATOM 1611 N N . THR A 1 202 ? 5.341 11.673 14.951 1.00 64.00 202 THR A N 1
ATOM 1612 C CA . THR A 1 202 ? 4.163 11.458 14.124 1.00 64.00 202 THR A CA 1
ATOM 1613 C C . THR A 1 202 ? 3.195 10.443 14.731 1.00 64.00 202 THR A C 1
ATOM 1615 O O . THR A 1 202 ? 1.975 10.611 14.660 1.00 64.00 202 THR A O 1
ATOM 1618 N N . ALA A 1 203 ? 3.737 9.426 15.402 1.00 65.44 203 ALA A N 1
ATOM 1619 C CA . ALA A 1 203 ? 2.970 8.367 16.044 1.00 65.44 203 ALA A CA 1
ATOM 1620 C C . ALA A 1 203 ? 2.209 8.843 17.295 1.00 65.44 203 ALA A C 1
ATOM 1622 O O . ALA A 1 203 ? 1.056 8.459 17.476 1.00 65.44 203 ALA A O 1
ATOM 1623 N N . GLU A 1 204 ? 2.790 9.734 18.112 1.00 74.00 204 GLU A N 1
ATOM 1624 C CA . GLU A 1 204 ? 2.109 10.300 19.292 1.00 74.00 204 GLU A CA 1
ATOM 1625 C C . GLU A 1 204 ? 0.894 11.144 18.891 1.00 74.00 204 GLU A C 1
ATOM 1627 O O . GLU A 1 204 ? -0.197 10.991 19.443 1.00 74.00 204 GLU A O 1
ATOM 1632 N N . HIS A 1 205 ? 1.049 12.002 17.880 1.00 78.19 205 HIS A N 1
ATOM 1633 C CA . HIS A 1 205 ? -0.056 12.808 17.365 1.00 78.19 205 HIS A CA 1
ATOM 1634 C C . HIS A 1 205 ? -1.136 11.945 16.707 1.00 78.19 205 HIS A C 1
ATOM 1636 O O . HIS A 1 205 ? -2.326 12.203 16.901 1.00 78.19 205 HIS A O 1
ATOM 1642 N N . LEU A 1 206 ? -0.750 10.904 15.960 1.00 79.75 206 LEU A N 1
ATOM 1643 C CA . LEU A 1 206 ? -1.712 9.974 15.370 1.00 79.75 206 LEU A CA 1
ATOM 1644 C C . LEU A 1 206 ? -2.462 9.198 16.459 1.00 79.75 206 LEU A C 1
ATOM 1646 O O . LEU A 1 206 ? -3.678 9.060 16.382 1.00 79.75 206 LEU A O 1
ATOM 1650 N N . GLN A 1 207 ? -1.775 8.759 17.510 1.00 81.56 207 GLN A N 1
ATOM 1651 C CA . GLN A 1 207 ? -2.386 8.098 18.659 1.00 81.56 207 GLN A CA 1
ATOM 1652 C C . GLN A 1 207 ? -3.388 9.011 19.373 1.00 81.56 207 GLN A C 1
ATOM 1654 O O . GLN A 1 207 ? -4.507 8.582 19.656 1.00 81.56 207 GLN A O 1
ATOM 1659 N N . GLN A 1 208 ? -3.029 10.270 19.630 1.00 84.12 208 GLN A N 1
ATOM 1660 C CA . GLN A 1 208 ? -3.956 11.244 20.208 1.00 84.12 208 GLN A CA 1
ATOM 1661 C C . GLN A 1 208 ? -5.163 11.474 19.298 1.00 84.12 208 GLN A C 1
ATOM 1663 O O . GLN A 1 208 ? -6.292 11.513 19.785 1.00 84.12 208 GLN A O 1
ATOM 1668 N N . ALA A 1 209 ? -4.949 11.570 17.984 1.00 85.81 209 ALA A N 1
ATOM 1669 C CA . ALA A 1 209 ? -6.031 11.698 17.015 1.00 85.81 209 ALA A CA 1
ATOM 1670 C C . ALA A 1 209 ? -6.947 10.464 17.015 1.00 85.81 209 ALA A C 1
ATOM 1672 O O . ALA A 1 209 ? -8.165 10.621 16.975 1.00 85.81 209 ALA A O 1
ATOM 1673 N N . ILE A 1 210 ? -6.391 9.252 17.116 1.00 87.19 210 ILE A N 1
ATOM 1674 C CA . ILE A 1 210 ? -7.157 8.004 17.236 1.00 87.19 210 ILE A CA 1
ATOM 1675 C C . ILE A 1 210 ? -7.965 8.009 18.526 1.00 87.19 210 ILE A C 1
ATOM 1677 O O . ILE A 1 210 ? -9.172 7.805 18.477 1.00 87.19 210 ILE A O 1
ATOM 1681 N N . GLN A 1 211 ? -7.339 8.292 19.669 1.00 88.00 211 GLN A N 1
ATOM 1682 C CA . GLN A 1 211 ? -8.036 8.344 20.951 1.00 88.00 211 GLN A CA 1
ATOM 1683 C C . GLN A 1 211 ? -9.175 9.369 20.919 1.00 88.00 211 GLN A C 1
ATOM 1685 O O . GLN A 1 211 ? -10.299 9.045 21.286 1.00 88.00 211 GLN A O 1
ATOM 1690 N N . GLN A 1 212 ? -8.912 10.588 20.443 1.00 87.94 212 GLN A N 1
ATOM 1691 C CA . GLN A 1 212 ? -9.933 11.628 20.325 1.00 87.94 212 GLN A CA 1
ATOM 1692 C C . GLN A 1 212 ? -11.067 11.207 19.391 1.00 87.94 212 GLN A C 1
ATOM 1694 O O . GLN A 1 212 ? -12.230 11.442 19.704 1.00 87.94 212 GLN A O 1
ATOM 1699 N N . ALA A 1 213 ? -10.750 10.575 18.262 1.00 88.69 213 ALA A N 1
ATOM 1700 C CA . ALA A 1 213 ? -11.747 10.103 17.315 1.00 88.69 213 ALA A CA 1
ATOM 1701 C C . ALA A 1 213 ? -12.606 8.973 17.892 1.00 88.69 213 ALA A C 1
ATOM 1703 O O . ALA A 1 213 ? -13.828 9.028 17.792 1.00 88.69 213 ALA A O 1
ATOM 1704 N N . VAL A 1 214 ? -11.987 7.985 18.540 1.00 88.94 214 VAL A N 1
ATOM 1705 C CA . VAL A 1 214 ? -12.700 6.883 19.190 1.00 88.94 214 VAL A CA 1
ATOM 1706 C C . VAL A 1 214 ? -13.598 7.417 20.298 1.00 88.94 214 VAL A C 1
ATOM 1708 O O . VAL A 1 214 ? -14.788 7.135 20.289 1.00 88.94 214 VAL A O 1
ATOM 1711 N N . CYS A 1 215 ? -13.082 8.251 21.204 1.00 87.81 215 CYS A N 1
ATOM 1712 C CA . CYS A 1 215 ? -13.898 8.825 22.276 1.00 87.81 215 CYS A CA 1
ATOM 1713 C C . CYS A 1 215 ? -15.010 9.749 21.752 1.00 87.81 215 CYS A C 1
ATOM 1715 O O . CYS A 1 215 ? -16.027 9.916 22.414 1.00 87.81 215 CYS A O 1
ATOM 1717 N N . ARG A 1 216 ? -14.835 10.353 20.570 1.00 90.44 216 ARG A N 1
ATOM 1718 C CA . ARG A 1 216 ? -15.842 11.224 19.952 1.00 90.44 216 ARG A CA 1
ATOM 1719 C C . ARG A 1 216 ? -16.970 10.456 19.269 1.00 90.44 216 ARG A C 1
ATOM 1721 O O . ARG A 1 216 ? -18.108 10.911 19.323 1.00 90.44 216 ARG A O 1
ATOM 1728 N N . TYR A 1 217 ? -16.644 9.379 18.558 1.00 88.38 217 TYR A N 1
ATOM 1729 C CA . TYR A 1 217 ? -17.592 8.674 17.687 1.00 88.38 217 TYR A CA 1
ATOM 1730 C C . TYR A 1 217 ? -18.087 7.348 18.267 1.00 88.38 217 TYR A C 1
ATOM 1732 O O . TYR A 1 217 ? -19.061 6.796 17.768 1.00 88.38 217 TYR A O 1
ATOM 1740 N N . SER A 1 218 ? -17.448 6.835 19.317 1.00 86.50 218 SER A N 1
ATOM 1741 C CA . SER A 1 218 ? -17.860 5.603 19.981 1.00 86.50 218 SER A CA 1
ATOM 1742 C C . SER A 1 218 ? -18.789 5.872 21.165 1.00 86.50 218 SER A C 1
ATOM 1744 O O . SER A 1 218 ? -18.688 6.892 21.841 1.00 86.50 218 SER A O 1
ATOM 1746 N N . CYS A 1 219 ? -19.645 4.901 21.470 1.00 83.56 219 CYS A N 1
ATOM 1747 C CA . CYS A 1 219 ? -20.359 4.784 22.740 1.00 83.56 219 CYS A CA 1
ATOM 1748 C C . CYS A 1 219 ? -19.930 3.499 23.470 1.00 83.56 219 CYS A C 1
ATOM 1750 O O . CYS A 1 219 ? -19.147 2.711 22.932 1.00 83.56 219 CYS A O 1
ATOM 1752 N N . ASP A 1 220 ? -20.454 3.270 24.677 1.00 76.75 220 ASP A N 1
ATOM 1753 C CA . ASP A 1 220 ? -20.145 2.079 25.487 1.00 76.75 220 ASP A CA 1
ATOM 1754 C C . ASP A 1 220 ? -20.692 0.767 24.880 1.00 76.75 220 ASP A C 1
ATOM 1756 O O . ASP A 1 220 ? -20.314 -0.320 25.306 1.00 76.75 220 ASP A O 1
ATOM 1760 N N . GLU A 1 221 ? -21.561 0.843 23.867 1.00 82.00 221 GLU A N 1
ATOM 1761 C CA . GLU A 1 221 ? -22.086 -0.326 23.140 1.00 82.00 221 GLU A CA 1
ATOM 1762 C C . GLU A 1 221 ? -21.168 -0.771 21.987 1.00 82.00 221 GLU A C 1
ATOM 1764 O O . GLU A 1 221 ? -21.259 -1.904 21.497 1.00 82.00 221 GLU A O 1
ATOM 1769 N N . ILE A 1 222 ? -20.253 0.105 21.567 1.00 85.50 222 ILE A N 1
ATOM 1770 C CA . ILE A 1 222 ? -19.253 -0.176 20.541 1.00 85.50 222 ILE A CA 1
ATOM 1771 C C . ILE A 1 222 ? -18.022 -0.745 21.240 1.00 85.50 222 ILE A C 1
ATOM 1773 O O . ILE A 1 222 ? -17.383 -0.086 22.048 1.00 85.50 222 ILE A O 1
ATOM 1777 N N . HIS A 1 223 ? -17.671 -1.978 20.908 1.00 87.56 223 HIS A N 1
ATOM 1778 C CA . HIS A 1 223 ? -16.584 -2.732 21.528 1.00 87.56 223 HIS A CA 1
ATOM 1779 C C . HIS A 1 223 ? -15.428 -2.989 20.555 1.00 87.56 223 HIS A C 1
ATOM 1781 O O . HIS A 1 223 ? -14.288 -3.184 20.971 1.00 87.56 223 HIS A O 1
ATOM 1787 N N . THR A 1 224 ? -15.691 -2.962 19.248 1.00 87.62 224 THR A N 1
ATOM 1788 C CA . THR A 1 224 ? -14.662 -3.187 18.226 1.00 87.62 224 THR A CA 1
ATOM 1789 C C . THR A 1 224 ? -14.587 -1.993 17.290 1.00 87.62 224 THR A C 1
ATOM 1791 O O . THR A 1 224 ? -15.548 -1.702 16.577 1.00 87.62 224 THR A O 1
ATOM 1794 N N . VAL A 1 225 ? -13.431 -1.328 17.280 1.00 90.50 225 VAL A N 1
ATOM 1795 C CA . VAL A 1 225 ? -13.136 -0.215 16.379 1.00 90.50 225 VAL A CA 1
ATOM 1796 C C . VAL A 1 225 ? -12.038 -0.635 15.414 1.00 90.50 225 VAL A C 1
ATOM 1798 O O . VAL A 1 225 ? -10.970 -1.090 15.819 1.00 90.50 225 VAL A O 1
ATOM 1801 N N . MET A 1 226 ? -12.275 -0.455 14.121 1.00 90.56 226 MET A N 1
ATOM 1802 C CA . MET A 1 226 ? -11.239 -0.614 13.108 1.00 90.56 226 MET A CA 1
ATOM 1803 C C . MET A 1 226 ? -10.752 0.761 12.676 1.00 90.56 226 MET A C 1
ATOM 1805 O O . MET A 1 226 ? -11.543 1.581 12.215 1.00 90.56 226 MET A O 1
ATOM 1809 N N . CYS A 1 227 ? -9.451 1.012 12.780 1.00 88.88 227 CYS A N 1
ATOM 1810 C CA . CYS A 1 227 ? -8.864 2.195 12.177 1.00 88.88 227 CYS A CA 1
ATOM 1811 C C . CYS A 1 227 ? -8.170 1.816 10.862 1.00 88.88 227 CYS A C 1
ATOM 1813 O O . CYS A 1 227 ? -7.484 0.800 10.755 1.00 88.88 227 CYS A O 1
ATOM 1815 N N . VAL A 1 228 ? -8.405 2.610 9.821 1.00 85.12 228 VAL A N 1
ATOM 1816 C CA . VAL A 1 228 ? -7.921 2.334 8.466 1.00 85.12 228 VAL A CA 1
ATOM 1817 C C . VAL A 1 228 ? -7.100 3.515 7.993 1.00 85.12 228 VAL A C 1
ATOM 1819 O O . VAL A 1 228 ? -7.580 4.651 7.952 1.00 85.12 228 VAL A O 1
ATOM 1822 N N . GLY A 1 229 ? -5.881 3.237 7.559 1.00 78.44 229 GLY A N 1
ATOM 1823 C CA . GLY A 1 229 ? -5.023 4.257 6.998 1.00 78.44 229 GLY A CA 1
ATOM 1824 C C . GLY A 1 229 ? -4.092 3.733 5.933 1.00 78.44 229 GLY A C 1
ATOM 1825 O O . GLY A 1 229 ? -4.255 2.632 5.403 1.00 78.44 229 GLY A O 1
ATOM 1826 N N . HIS A 1 230 ? -3.141 4.594 5.596 1.00 66.19 230 HIS A N 1
ATOM 1827 C CA . HIS A 1 230 ? -2.242 4.393 4.484 1.00 66.19 230 HIS A CA 1
ATOM 1828 C C . HIS A 1 230 ? -0.830 4.996 4.766 1.00 66.19 230 HIS A C 1
ATOM 1830 O O . HIS A 1 230 ? -0.141 5.439 3.865 1.00 66.19 230 HIS A O 1
ATOM 1836 N N . ASN A 1 231 ? -0.292 4.968 5.986 1.00 65.38 231 ASN A N 1
ATOM 1837 C CA . ASN A 1 231 ? 1.095 5.419 6.251 1.00 65.38 231 ASN A CA 1
ATOM 1838 C C . ASN A 1 231 ? 1.786 4.692 7.430 1.00 65.38 231 ASN A C 1
ATOM 1840 O O . ASN A 1 231 ? 1.139 3.996 8.207 1.00 65.38 231 ASN A O 1
ATOM 1844 N N . ARG A 1 232 ? 3.107 4.861 7.573 1.00 70.19 232 ARG A N 1
ATOM 1845 C CA . ARG A 1 232 ? 3.952 4.073 8.496 1.00 70.19 232 ARG A CA 1
ATOM 1846 C C . ARG A 1 232 ? 3.674 4.379 9.938 1.00 70.19 232 ARG A C 1
ATOM 1848 O O . ARG A 1 232 ? 3.832 3.527 10.807 1.00 70.19 232 ARG A O 1
ATOM 1855 N N . ALA A 1 233 ? 3.139 5.569 10.171 1.00 77.62 233 ALA A N 1
ATOM 1856 C CA . ALA A 1 233 ? 2.662 5.972 11.471 1.00 77.62 233 ALA A CA 1
ATOM 1857 C C . ALA A 1 233 ? 1.614 4.992 12.034 1.00 77.62 233 ALA A C 1
ATOM 1859 O O . ALA A 1 233 ? 1.490 4.906 13.248 1.00 77.62 233 ALA A O 1
ATOM 1860 N N . TRP A 1 234 ? 0.898 4.211 11.209 1.00 82.88 234 TRP A N 1
ATOM 1861 C CA . TRP A 1 234 ? -0.019 3.173 11.694 1.00 82.88 234 TRP A CA 1
ATOM 1862 C C . TRP A 1 234 ? 0.712 1.982 12.349 1.00 82.88 234 TRP A C 1
ATOM 1864 O O . TRP A 1 234 ? 0.264 1.481 13.380 1.00 82.88 234 TRP A O 1
ATOM 1874 N N . GLU A 1 235 ? 1.857 1.563 11.804 1.00 85.94 235 GLU A N 1
ATOM 1875 C CA . GLU A 1 235 ? 2.746 0.563 12.419 1.00 85.94 235 GLU A CA 1
ATOM 1876 C C . GLU A 1 235 ? 3.339 1.085 13.735 1.00 85.94 235 GLU A C 1
ATOM 1878 O O . GLU A 1 235 ? 3.311 0.407 14.769 1.00 85.94 235 GLU A O 1
ATOM 1883 N N . GLU A 1 236 ? 3.829 2.324 13.711 1.00 83.75 236 GLU A N 1
ATOM 1884 C CA . GLU A 1 236 ? 4.413 2.976 14.882 1.00 83.75 236 GLU A CA 1
ATOM 1885 C C . GLU A 1 236 ? 3.368 3.177 15.984 1.00 83.75 236 GLU A C 1
ATOM 1887 O O . GLU A 1 236 ? 3.629 2.865 17.143 1.00 83.75 236 GLU A O 1
ATOM 1892 N N . ALA A 1 237 ? 2.153 3.610 15.639 1.00 86.38 237 ALA A N 1
ATOM 1893 C CA . ALA A 1 237 ? 1.062 3.770 16.591 1.00 86.38 237 ALA A CA 1
ATOM 1894 C C . ALA A 1 237 ? 0.662 2.429 17.227 1.00 86.38 237 ALA A C 1
ATOM 1896 O O . ALA A 1 237 ? 0.518 2.355 18.449 1.00 86.38 237 ALA A O 1
ATOM 1897 N N . ALA A 1 238 ? 0.554 1.348 16.443 1.00 88.44 238 ALA A N 1
ATOM 1898 C CA . ALA A 1 238 ? 0.316 0.007 16.983 1.00 88.44 238 ALA A CA 1
ATOM 1899 C C . ALA A 1 238 ? 1.442 -0.431 17.940 1.00 88.44 238 ALA A C 1
ATOM 1901 O O . ALA A 1 238 ? 1.178 -0.976 19.019 1.00 88.44 238 ALA A O 1
ATOM 1902 N N . SER A 1 239 ? 2.694 -0.138 17.584 1.00 89.62 239 SER A N 1
ATOM 1903 C CA . SER A 1 239 ? 3.857 -0.415 18.431 1.00 89.62 239 SER A CA 1
ATOM 1904 C C . SER A 1 239 ? 3.827 0.389 19.736 1.00 89.62 239 SER A C 1
ATOM 1906 O O . SER A 1 239 ? 4.082 -0.151 20.809 1.00 89.62 239 SER A O 1
ATOM 1908 N N . MET A 1 240 ? 3.427 1.662 19.690 1.00 87.75 240 MET A N 1
ATOM 1909 C CA . MET A 1 240 ? 3.301 2.514 20.878 1.00 87.75 240 MET A CA 1
ATOM 1910 C C . MET A 1 240 ? 2.177 2.062 21.815 1.00 87.75 240 MET A C 1
ATOM 1912 O O . MET A 1 240 ? 2.364 2.022 23.033 1.00 87.75 240 MET A O 1
ATOM 1916 N N . PHE A 1 241 ? 1.012 1.688 21.278 1.00 90.12 241 PHE A N 1
ATOM 1917 C CA . PHE A 1 241 ? -0.090 1.186 22.101 1.00 90.12 241 PHE A CA 1
ATOM 1918 C C . PHE A 1 241 ? 0.279 -0.116 22.824 1.00 90.12 241 PHE A C 1
ATOM 1920 O O . PHE A 1 241 ? -0.064 -0.289 23.997 1.00 90.12 241 PHE A O 1
ATOM 1927 N N . THR A 1 242 ? 0.998 -1.013 22.147 1.00 90.19 242 THR A N 1
ATOM 1928 C CA . THR A 1 242 ? 1.386 -2.321 22.701 1.00 90.19 242 THR A CA 1
ATOM 1929 C C . THR A 1 242 ? 2.657 -2.282 23.540 1.00 90.19 242 THR A C 1
ATOM 1931 O O . THR A 1 242 ? 2.840 -3.139 24.398 1.00 90.19 242 THR A O 1
ATOM 1934 N N . GLY A 1 243 ? 3.538 -1.305 23.309 1.00 88.19 243 GLY A N 1
ATOM 1935 C CA . GLY A 1 243 ? 4.849 -1.217 23.963 1.00 88.19 243 GLY A CA 1
ATOM 1936 C C . GLY A 1 243 ? 5.858 -2.224 23.417 1.00 88.19 243 GLY A C 1
ATOM 1937 O O . GLY A 1 243 ? 6.928 -2.396 23.997 1.00 88.19 243 GLY A O 1
ATOM 1938 N N . ALA A 1 244 ? 5.519 -2.893 22.315 1.00 87.62 244 ALA A N 1
ATOM 1939 C CA . ALA A 1 244 ? 6.344 -3.868 21.624 1.00 87.62 244 ALA A CA 1
ATOM 1940 C C . ALA A 1 244 ? 6.438 -3.504 20.139 1.00 87.62 244 ALA A C 1
ATOM 1942 O O . ALA A 1 244 ? 5.568 -2.826 19.603 1.00 87.62 244 ALA A O 1
ATOM 1943 N N . SER A 1 245 ? 7.487 -3.972 19.460 1.00 88.88 245 SER A N 1
ATOM 1944 C CA . SER A 1 245 ? 7.611 -3.786 18.012 1.00 88.88 245 SER A CA 1
ATOM 1945 C C . SER A 1 245 ? 6.509 -4.567 17.297 1.00 88.88 245 SER A C 1
ATOM 1947 O O . SER A 1 245 ? 6.447 -5.794 17.402 1.00 88.88 245 SER A O 1
ATOM 1949 N N . VAL A 1 246 ? 5.650 -3.861 16.570 1.00 87.25 246 VAL A N 1
ATOM 1950 C CA . VAL A 1 246 ? 4.646 -4.437 15.675 1.00 87.25 246 VAL A CA 1
ATOM 1951 C C . VAL A 1 246 ? 5.098 -4.152 14.253 1.00 87.25 246 VAL A C 1
ATOM 1953 O O . VAL A 1 246 ? 5.387 -3.011 13.934 1.00 87.25 246 VAL A O 1
ATOM 1956 N N . GLU A 1 247 ? 5.153 -5.179 13.407 1.00 83.38 247 GLU A N 1
ATOM 1957 C CA . GLU A 1 247 ? 5.478 -5.026 11.984 1.00 83.38 247 GLU A CA 1
ATOM 1958 C C . GLU A 1 247 ? 4.217 -5.224 11.139 1.00 83.38 247 GLU A C 1
ATOM 1960 O O . GLU A 1 247 ? 3.585 -6.293 11.171 1.00 83.38 247 GLU A O 1
ATOM 1965 N N . LEU A 1 248 ? 3.857 -4.202 10.365 1.00 75.94 248 LEU A N 1
ATOM 1966 C CA . LEU A 1 248 ? 2.706 -4.197 9.474 1.00 75.94 248 LEU A CA 1
ATOM 1967 C C . LEU A 1 248 ? 3.165 -4.028 8.029 1.00 75.94 248 LEU A C 1
ATOM 1969 O O . LEU A 1 248 ? 3.777 -3.045 7.641 1.00 75.94 248 LEU A O 1
ATOM 1973 N N . GLN A 1 249 ? 2.811 -5.006 7.202 1.00 71.75 249 GLN A N 1
ATOM 1974 C CA . GLN A 1 249 ? 2.906 -4.897 5.753 1.00 71.75 249 GLN A CA 1
ATOM 1975 C C . GLN A 1 249 ? 1.555 -4.447 5.196 1.00 71.75 249 GLN A C 1
ATOM 1977 O O . GLN A 1 249 ? 0.543 -4.422 5.905 1.00 71.75 249 GLN A O 1
ATOM 1982 N N . THR A 1 250 ? 1.521 -4.116 3.908 1.00 66.44 250 THR A N 1
ATOM 1983 C CA . THR A 1 250 ? 0.277 -3.803 3.203 1.00 66.44 250 THR A CA 1
ATOM 1984 C C . THR A 1 250 ? -0.767 -4.897 3.433 1.00 66.44 250 THR A C 1
ATOM 1986 O O . THR A 1 250 ? -0.472 -6.081 3.298 1.00 66.44 250 THR A O 1
ATOM 1989 N N . CYS A 1 251 ? -1.986 -4.484 3.787 1.00 68.75 251 CYS A N 1
ATOM 1990 C CA . CYS A 1 251 ? -3.104 -5.371 4.118 1.00 68.75 251 CYS A CA 1
ATOM 1991 C C . CYS A 1 251 ? -2.917 -6.239 5.381 1.00 68.75 251 CYS A C 1
ATOM 1993 O O . CYS A 1 251 ? -3.742 -7.111 5.614 1.00 68.75 251 CYS A O 1
ATOM 1995 N N . ASN A 1 252 ? -1.928 -5.995 6.247 1.00 82.38 252 ASN A N 1
ATOM 1996 C CA . ASN A 1 252 ? -1.898 -6.621 7.576 1.00 82.38 252 ASN A CA 1
ATOM 1997 C C . ASN A 1 252 ? -2.787 -5.865 8.573 1.00 82.38 252 ASN A C 1
ATOM 1999 O O . ASN A 1 252 ? -2.933 -4.653 8.482 1.00 82.38 252 ASN A O 1
ATOM 2003 N N . ALA A 1 253 ? -3.314 -6.564 9.577 1.00 85.25 253 ALA A N 1
ATOM 2004 C CA . ALA A 1 253 ? -4.059 -5.946 10.675 1.00 85.25 253 ALA A CA 1
ATOM 2005 C C . ALA A 1 253 ? -3.480 -6.367 12.031 1.00 85.25 253 ALA A C 1
ATOM 2007 O O . ALA A 1 253 ? -3.477 -7.552 12.362 1.00 85.25 253 ALA A O 1
ATOM 2008 N N . ALA A 1 254 ? -3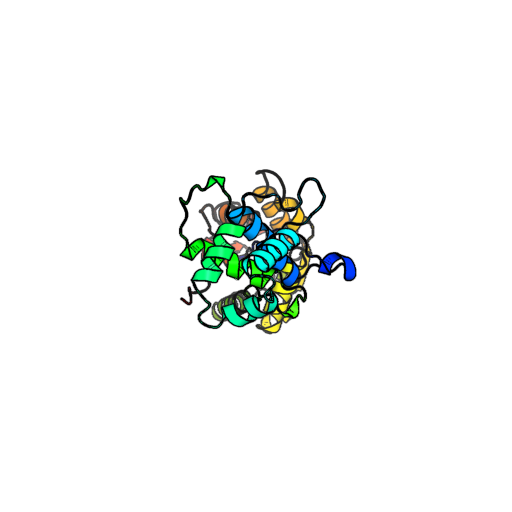.009 -5.412 12.837 1.00 89.19 254 ALA A N 1
ATOM 2009 C CA . ALA A 1 254 ? -2.704 -5.665 14.246 1.00 89.19 254 ALA A CA 1
ATOM 2010 C C . ALA A 1 254 ? -4.005 -5.715 15.054 1.00 89.19 254 ALA A C 1
ATOM 2012 O O . ALA A 1 254 ? -4.845 -4.836 14.902 1.00 89.19 254 ALA A O 1
ATOM 2013 N N . LEU A 1 255 ? -4.165 -6.724 15.910 1.00 90.56 255 LEU A N 1
ATOM 2014 C CA . LEU A 1 255 ? -5.330 -6.889 16.777 1.00 90.56 255 LEU A CA 1
ATOM 2015 C C . LEU A 1 255 ? -4.942 -6.538 18.207 1.00 90.56 255 LEU A C 1
ATOM 2017 O O . LEU A 1 255 ? -4.235 -7.302 18.867 1.00 90.56 255 LEU A O 1
ATOM 2021 N N . LEU A 1 256 ? -5.373 -5.374 18.677 1.00 92.81 256 LEU A N 1
ATOM 2022 C CA . LEU A 1 256 ? -5.073 -4.896 20.025 1.00 92.81 256 LEU A CA 1
ATOM 2023 C C . LEU A 1 256 ? -6.309 -5.025 20.909 1.00 92.81 256 LEU A C 1
ATOM 2025 O O . LEU A 1 256 ? -7.413 -4.774 20.441 1.00 92.81 256 LEU A O 1
ATOM 2029 N N . GLU A 1 257 ? -6.127 -5.380 22.178 1.00 92.94 257 GLU A N 1
ATOM 2030 C CA . GLU A 1 257 ? -7.196 -5.489 23.173 1.00 92.94 257 GLU A CA 1
ATOM 2031 C C . GLU A 1 257 ? -6.827 -4.745 24.460 1.00 92.94 257 GLU A C 1
ATOM 2033 O O . GLU A 1 257 ? -5.703 -4.852 24.957 1.00 92.94 257 GLU A O 1
ATOM 2038 N N . ALA A 1 258 ? -7.792 -4.027 25.024 1.00 91.75 258 ALA A N 1
ATOM 2039 C CA . ALA A 1 258 ? -7.722 -3.474 26.371 1.00 91.75 258 ALA A CA 1
ATOM 2040 C C . ALA A 1 258 ? -9.049 -3.691 27.098 1.00 91.75 258 ALA A C 1
ATOM 2042 O O . ALA A 1 258 ? -10.070 -4.013 26.491 1.00 91.75 258 ALA A O 1
ATOM 2043 N N . THR A 1 259 ? -9.024 -3.509 28.414 1.00 90.19 259 THR A N 1
ATOM 2044 C CA . THR A 1 259 ? -10.173 -3.736 29.284 1.00 90.19 259 THR A CA 1
ATOM 2045 C C . THR A 1 259 ? -10.554 -2.430 29.975 1.00 90.19 259 THR A C 1
ATOM 2047 O O . THR A 1 259 ? -9.719 -1.783 30.608 1.00 90.19 259 THR A O 1
ATOM 2050 N N . GLY A 1 260 ? -11.823 -2.044 29.863 1.00 86.50 260 GLY A N 1
ATOM 2051 C CA . GLY A 1 260 ? -12.366 -0.837 30.482 1.00 86.50 260 GLY A CA 1
ATOM 2052 C C . GLY A 1 260 ? -13.891 -0.876 30.538 1.00 86.50 260 GLY A C 1
ATOM 2053 O O . GLY A 1 260 ? -14.524 -1.730 29.923 1.00 86.50 260 GLY A O 1
ATOM 2054 N N . LYS A 1 261 ? -14.497 0.025 31.314 1.00 83.69 261 LYS A N 1
ATOM 2055 C CA . LYS A 1 261 ? -15.959 0.221 31.340 1.00 83.69 261 LYS A CA 1
ATOM 2056 C C . LYS A 1 261 ? -16.444 1.187 30.256 1.00 83.69 261 LYS A C 1
ATOM 2058 O O . LYS A 1 261 ? -17.637 1.243 30.013 1.00 83.69 261 LYS A O 1
ATOM 2063 N N . SER A 1 262 ? -15.523 1.936 29.654 1.00 87.44 262 SER A N 1
ATOM 2064 C CA . SER A 1 262 ? -15.723 2.817 28.503 1.00 87.44 262 SER A CA 1
ATOM 2065 C C . SER A 1 262 ? -14.416 2.905 27.713 1.00 87.44 262 SER A C 1
ATOM 2067 O O . SER A 1 262 ? -13.354 2.533 28.230 1.00 87.44 262 SER A O 1
ATOM 2069 N N . TRP A 1 263 ? -14.459 3.441 26.492 1.00 89.25 263 TRP A N 1
ATOM 2070 C CA . TRP A 1 263 ? -13.248 3.687 25.697 1.00 89.25 263 TRP A CA 1
ATOM 2071 C C . TRP A 1 263 ? -12.279 4.644 26.380 1.00 89.25 263 TRP A C 1
ATOM 2073 O O . TRP A 1 263 ? -11.084 4.368 26.439 1.00 89.25 263 TRP A O 1
ATOM 2083 N N . GLU A 1 264 ? -12.785 5.729 26.966 1.00 88.75 264 GLU A N 1
ATOM 2084 C CA . GLU A 1 264 ? -11.971 6.675 27.735 1.00 88.75 264 GLU A CA 1
ATOM 2085 C C . GLU A 1 264 ? -11.251 5.977 28.887 1.00 88.75 264 GLU A C 1
ATOM 2087 O O . GLU A 1 264 ? -10.052 6.179 29.090 1.00 88.75 264 GLU A O 1
ATOM 2092 N N . GLN A 1 265 ? -11.960 5.108 29.613 1.00 88.69 265 GLN A N 1
ATOM 2093 C CA . GLN A 1 265 ? -11.355 4.352 30.696 1.00 88.69 265 GLN A CA 1
ATOM 2094 C C . GLN A 1 265 ? -10.350 3.320 30.174 1.00 88.69 265 GLN A C 1
ATOM 2096 O 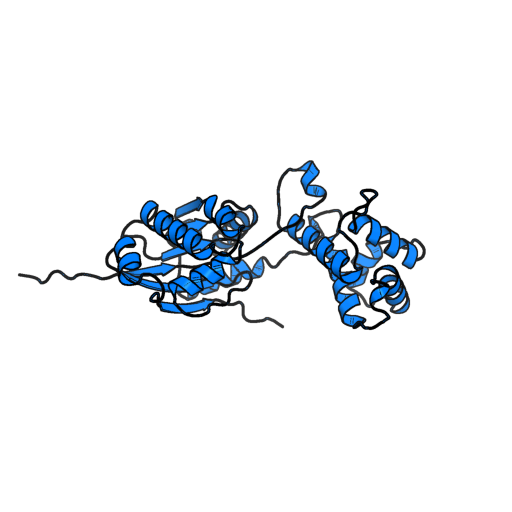O . GLN A 1 265 ? -9.299 3.161 30.787 1.00 88.69 265 GLN A O 1
ATOM 2101 N N . ALA A 1 266 ? -10.631 2.636 29.064 1.00 88.62 266 ALA A N 1
ATOM 2102 C CA . ALA A 1 266 ? -9.697 1.690 28.459 1.00 88.62 266 ALA A CA 1
ATOM 2103 C C . ALA A 1 266 ? -8.396 2.392 28.032 1.00 88.62 266 ALA A C 1
ATOM 2105 O O . ALA A 1 266 ? -7.311 1.937 28.399 1.00 88.62 266 ALA A O 1
ATOM 2106 N N . PHE A 1 267 ? -8.487 3.547 27.360 1.00 90.19 267 PHE A N 1
ATOM 2107 C CA . PHE A 1 267 ? -7.323 4.370 27.017 1.00 90.19 267 PHE A CA 1
ATOM 2108 C C . PHE A 1 267 ? -6.583 4.881 28.255 1.00 90.19 267 PHE A C 1
ATOM 2110 O O . PHE A 1 267 ? -5.356 4.890 28.254 1.00 90.19 267 PHE A O 1
ATOM 2117 N N . LEU A 1 268 ? -7.288 5.260 29.324 1.00 88.38 268 LEU A N 1
ATOM 2118 C CA . LEU A 1 268 ? -6.663 5.705 30.571 1.00 88.38 268 LEU A CA 1
ATOM 2119 C C . LEU A 1 268 ? -5.946 4.558 31.310 1.00 88.38 268 LEU A C 1
ATOM 2121 O O . LEU A 1 268 ? -4.833 4.733 31.808 1.00 88.38 268 LEU A O 1
ATOM 2125 N N . LEU A 1 269 ? -6.583 3.387 31.400 1.00 86.81 269 LEU A N 1
ATOM 2126 C CA . LEU A 1 269 ? -6.089 2.236 32.159 1.00 86.81 269 LEU A CA 1
ATOM 2127 C C . LEU A 1 269 ? -4.975 1.491 31.437 1.00 86.81 269 LEU A C 1
ATOM 2129 O O . LEU A 1 269 ? -3.991 1.134 32.082 1.00 86.81 269 LEU A O 1
ATOM 2133 N N . ALA A 1 270 ? -5.112 1.252 30.133 1.00 87.00 270 ALA A N 1
ATOM 2134 C CA . ALA A 1 270 ? -4.040 0.673 29.335 1.00 87.00 270 ALA A CA 1
ATOM 2135 C C . ALA A 1 270 ? -2.957 1.727 29.074 1.00 87.00 270 ALA A C 1
ATOM 2137 O O . ALA A 1 270 ? -1.772 1.475 29.282 1.00 87.00 270 ALA A O 1
ATOM 2138 N N . GLY A 1 271 ? -3.334 2.959 28.733 1.00 82.75 271 GLY A N 1
ATOM 2139 C CA . GLY A 1 271 ? -2.373 3.979 28.322 1.00 82.75 271 GLY A CA 1
ATOM 2140 C C . GLY A 1 271 ? -1.514 3.502 27.150 1.00 82.75 271 GLY A C 1
ATOM 2141 O O . GLY A 1 271 ? -1.900 2.615 26.386 1.00 82.75 271 GLY A O 1
ATOM 2142 N N . LEU A 1 272 ? -0.325 4.084 27.032 1.00 78.88 272 LEU A N 1
ATOM 2143 C CA . LEU A 1 272 ? 0.703 3.591 26.125 1.00 78.88 272 LEU A CA 1
ATOM 2144 C C . LEU A 1 272 ? 1.373 2.345 26.707 1.00 78.88 272 LEU A C 1
ATOM 2146 O O . LEU A 1 272 ? 1.593 2.241 27.915 1.00 78.88 272 LEU A O 1
ATOM 2150 N N . GLY A 1 273 ? 1.707 1.402 25.836 1.00 83.00 273 GLY A N 1
ATOM 2151 C CA . GLY A 1 273 ? 2.527 0.252 26.188 1.00 83.00 273 GLY A CA 1
ATOM 2152 C C . GLY A 1 273 ? 1.833 -0.925 26.871 1.00 83.00 273 GLY A C 1
ATOM 2153 O O . GLY A 1 273 ? 2.512 -1.882 27.229 1.00 83.00 273 GLY A O 1
ATOM 2154 N N . ARG A 1 274 ? 0.517 -0.868 27.117 1.00 87.50 274 ARG A N 1
ATOM 2155 C CA . ARG A 1 274 ? -0.201 -1.941 27.841 1.00 87.50 274 ARG A CA 1
ATOM 2156 C C . ARG A 1 274 ? -1.431 -2.472 27.118 1.00 87.50 274 ARG A C 1
ATOM 2158 O O . ARG A 1 274 ? -2.166 -3.273 27.695 1.00 87.50 274 ARG A O 1
ATOM 2165 N N . TRP A 1 275 ? -1.655 -2.069 25.868 1.00 93.12 275 TRP A N 1
ATOM 2166 C CA . TRP A 1 275 ? -2.621 -2.768 25.024 1.00 93.12 275 TRP A CA 1
ATOM 2167 C C . TRP A 1 275 ? -2.080 -4.153 24.691 1.00 93.12 275 TRP A C 1
ATOM 2169 O O . TRP A 1 275 ? -0.940 -4.310 24.256 1.00 93.12 275 TRP A O 1
ATOM 2179 N N . LYS A 1 276 ? -2.904 -5.178 24.883 1.00 92.62 276 LYS A N 1
ATOM 2180 C CA . LYS A 1 276 ? -2.517 -6.553 24.594 1.00 92.62 276 LYS A CA 1
ATOM 2181 C C . LYS A 1 276 ? -2.597 -6.799 23.090 1.00 92.62 276 LYS A C 1
ATOM 2183 O O . LYS A 1 276 ? -3.688 -6.789 22.526 1.00 92.62 276 LYS A O 1
ATOM 2188 N N . LEU A 1 277 ? -1.463 -7.083 22.452 1.00 91.94 277 LEU A N 1
ATOM 2189 C CA . LEU A 1 277 ? -1.431 -7.582 21.077 1.00 91.94 277 LEU A CA 1
ATOM 2190 C C . LEU A 1 277 ? -1.928 -9.035 21.052 1.00 91.94 277 LEU A C 1
ATOM 2192 O O . LEU A 1 277 ? -1.255 -9.936 21.547 1.00 91.94 277 LEU A O 1
ATOM 2196 N N . GLN A 1 278 ? -3.111 -9.269 20.490 1.00 90.19 278 GLN A N 1
ATOM 2197 C CA . GLN A 1 278 ? -3.672 -10.613 20.310 1.00 90.19 278 GLN A CA 1
ATOM 2198 C C . GLN A 1 278 ? -3.053 -11.320 19.099 1.00 90.19 278 GLN A C 1
ATOM 2200 O O . GLN A 1 278 ? -2.957 -12.543 19.072 1.00 90.19 278 GLN A O 1
ATOM 2205 N N . GLY A 1 279 ? -2.598 -10.551 18.110 1.00 87.44 279 GLY A N 1
ATOM 2206 C CA . GLY A 1 279 ? -1.877 -11.061 16.952 1.00 87.44 279 GLY A CA 1
ATOM 2207 C C . GLY A 1 279 ? -1.822 -10.050 15.816 1.00 87.44 279 GLY A C 1
ATOM 2208 O O . GLY A 1 279 ? -2.415 -8.974 15.890 1.00 87.44 279 GLY A O 1
ATOM 2209 N N . VAL A 1 280 ? -1.116 -10.420 14.750 1.00 86.94 280 VAL A N 1
ATOM 2210 C CA . VAL A 1 280 ? -1.152 -9.709 13.470 1.00 86.94 280 VAL A CA 1
ATOM 2211 C C . VAL A 1 280 ? -1.795 -10.639 12.455 1.00 86.94 280 VAL A C 1
ATOM 2213 O O . VAL A 1 280 ? -1.267 -11.715 12.172 1.00 86.94 280 VAL A O 1
ATOM 2216 N N . VAL A 1 281 ? -2.940 -10.236 11.914 1.00 83.19 281 VAL A N 1
ATOM 2217 C CA . VAL A 1 281 ? -3.568 -10.923 10.789 1.00 83.19 281 VAL A CA 1
ATOM 2218 C C . VAL A 1 281 ? -2.725 -10.626 9.562 1.00 83.19 281 VAL A C 1
ATOM 2220 O O . VAL A 1 281 ? -2.668 -9.489 9.094 1.00 83.19 281 VAL A O 1
ATOM 2223 N N . LYS A 1 282 ? -2.043 -11.663 9.082 1.00 80.44 282 LYS A N 1
ATOM 2224 C CA . LYS A 1 282 ? -1.255 -11.647 7.853 1.00 80.44 282 LYS A CA 1
ATOM 2225 C C . LYS A 1 282 ? -1.939 -12.503 6.799 1.00 80.44 282 LYS A C 1
ATOM 2227 O O . LYS A 1 282 ? -2.701 -13.431 7.106 1.00 80.44 282 LYS A O 1
ATOM 2232 N N . LEU A 1 283 ? -1.625 -12.226 5.547 1.00 65.44 283 LEU A N 1
ATOM 2233 C CA . LEU A 1 283 ? -1.921 -13.139 4.455 1.00 65.44 283 LEU A CA 1
ATOM 2234 C C . LEU A 1 283 ? -0.899 -14.266 4.505 1.00 65.44 283 LEU A C 1
ATOM 2236 O O . LEU A 1 283 ? 0.298 -14.015 4.632 1.00 65.44 283 LEU A O 1
ATOM 2240 N N . ASP A 1 284 ? -1.367 -15.510 4.457 1.00 56.16 284 ASP A N 1
ATOM 2241 C CA . ASP A 1 284 ? -0.440 -16.629 4.332 1.00 56.16 284 ASP A CA 1
ATOM 2242 C C . ASP A 1 284 ? 0.213 -16.495 2.960 1.00 56.16 284 ASP A C 1
ATOM 2244 O O . ASP A 1 284 ? -0.499 -16.362 1.961 1.00 56.16 284 ASP A O 1
ATOM 2248 N N . ASN A 1 285 ? 1.547 -16.464 2.917 1.00 36.91 285 ASN A N 1
ATOM 2249 C CA . ASN A 1 285 ? 2.304 -16.376 1.674 1.00 36.91 285 ASN A CA 1
ATOM 2250 C C . ASN A 1 285 ? 1.865 -17.516 0.746 1.00 36.91 285 ASN A C 1
ATOM 2252 O O . ASN A 1 285 ? 2.327 -18.649 0.879 1.00 36.91 285 ASN A O 1
ATOM 2256 N N . LYS A 1 286 ? 0.965 -17.230 -0.197 1.00 35.47 286 LYS A N 1
ATOM 2257 C CA . LYS A 1 286 ? 0.802 -18.074 -1.372 1.00 35.47 286 LYS A CA 1
ATOM 2258 C C . LYS A 1 286 ? 1.997 -17.776 -2.271 1.00 35.47 286 LYS A C 1
ATOM 2260 O O . LYS A 1 286 ? 2.143 -16.648 -2.744 1.00 35.47 286 LYS A O 1
ATOM 2265 N N . LEU A 1 287 ? 2.861 -18.790 -2.341 1.00 28.09 287 LEU A N 1
ATOM 2266 C CA . LEU A 1 287 ? 4.003 -18.954 -3.242 1.00 28.09 287 LEU A CA 1
ATOM 2267 C C . LEU A 1 287 ? 3.680 -18.506 -4.670 1.00 28.09 287 LEU A C 1
ATOM 2269 O O . LEU A 1 287 ? 2.564 -18.828 -5.139 1.00 28.09 287 LEU A O 1
#

pLDDT: mean 75.44, std 15.2, range [28.09, 93.12]

InterPro domains:
  IPR011009 Protein kinase-like domain superfamily [SSF56112] (15-124)
  IPR029033 Histidine phosphatase superfamily [G3DSA:3.40.50.1240] (143-283)
  IPR029033 Histidine phosphatase superfamily [SSF53254] (141-264)

Organism: Hevea brasiliensis (NCBI:txid3981)

Secondary structure (DSSP, 8-state):
-------PEEEEE----------TTHHHH----HHHHHHHHHHHHHHHHH---SB-TT--BHHHHHHHHHHHHTTT--HHHHHHHTTS---HHHHHHHHHHHS-GGGTT-S-HHHHHHHHHHHHHHT-SSGGGSPPP-SHHHHHHHHHHHHTT---SEEEE-S-HHHHHHHHHHHHH-GGGTTSEEEE-THHHHGGGSSS-HHHHHHHHHHHHHHHH--TT--BEEEE--STHHHHHHHHHHTS-----TT-EEEEEEEESSHHHHHHHH-TT-SEEEEEE------